Protein AF-A0A6P2AF45-F1 (afdb_monomer_lite)

Structure (mmCIF, N/CA/C/O backbone):
data_AF-A0A6P2AF45-F1
#
_entry.id   AF-A0A6P2AF45-F1
#
loop_
_atom_site.group_PDB
_atom_site.id
_atom_site.type_symbol
_atom_site.label_atom_id
_atom_site.label_alt_id
_atom_site.label_comp_id
_atom_site.label_asym_id
_atom_site.label_entity_id
_atom_site.label_seq_id
_atom_site.pdbx_PDB_ins_code
_atom_site.Cartn_x
_atom_site.Cartn_y
_atom_site.Cartn_z
_atom_site.occupancy
_atom_site.B_iso_or_equiv
_atom_site.auth_seq_id
_atom_site.auth_comp_id
_atom_site.auth_asym_id
_atom_site.auth_atom_id
_atom_site.pdbx_PDB_model_num
ATOM 1 N N . MET A 1 1 ? -72.800 -28.066 47.376 1.00 51.12 1 MET A N 1
ATOM 2 C CA . MET A 1 1 ? -73.164 -27.956 45.945 1.00 51.12 1 MET A CA 1
ATOM 3 C C . MET A 1 1 ? -73.072 -26.496 45.491 1.00 51.12 1 MET A C 1
ATOM 5 O O . MET A 1 1 ? -74.096 -25.875 45.259 1.00 51.12 1 MET A O 1
ATOM 9 N N . ALA A 1 2 ? -71.871 -25.908 45.414 1.00 53.44 2 ALA A N 1
ATOM 10 C CA . ALA A 1 2 ? -71.724 -24.491 45.033 1.00 53.44 2 ALA A CA 1
ATOM 11 C C . ALA A 1 2 ? -70.380 -24.170 44.347 1.00 53.44 2 ALA A C 1
ATOM 13 O O . ALA A 1 2 ? -69.839 -23.087 44.527 1.00 53.44 2 ALA A O 1
ATOM 14 N N . THR A 1 3 ? -69.804 -25.106 43.585 1.00 53.94 3 THR A N 1
ATOM 15 C CA . THR A 1 3 ? -68.452 -24.926 43.008 1.00 53.94 3 THR A CA 1
ATOM 16 C C . THR A 1 3 ? -68.312 -25.289 41.529 1.00 53.94 3 THR A C 1
ATOM 18 O O . THR A 1 3 ? -67.223 -25.158 40.987 1.00 53.94 3 THR A O 1
ATOM 21 N N . VAL A 1 4 ? -69.382 -25.682 40.828 1.00 56.78 4 VAL A N 1
ATOM 22 C CA . VAL A 1 4 ? -69.261 -26.195 39.442 1.00 56.78 4 VAL A CA 1
ATOM 23 C C . VAL A 1 4 ? -69.615 -25.157 38.360 1.00 56.78 4 VAL A C 1
ATOM 25 O O . VAL A 1 4 ? -69.260 -25.333 37.201 1.00 56.78 4 VAL A O 1
ATOM 28 N N . VAL A 1 5 ? -70.233 -24.020 38.702 1.00 56.94 5 VAL A N 1
ATOM 29 C CA . VAL A 1 5 ? -70.785 -23.092 37.685 1.00 56.94 5 VAL A CA 1
ATOM 30 C C . VAL A 1 5 ? -69.766 -22.066 37.147 1.00 56.94 5 VAL A C 1
ATOM 32 O O . VAL A 1 5 ? -69.975 -21.499 36.080 1.00 56.94 5 VAL A O 1
ATOM 35 N N . ASN A 1 6 ? -68.602 -21.883 37.785 1.00 55.78 6 ASN A N 1
ATOM 36 C CA . ASN A 1 6 ? -67.635 -20.845 37.377 1.00 55.78 6 ASN A CA 1
ATOM 37 C C . ASN A 1 6 ? -66.556 -21.303 36.371 1.00 55.78 6 ASN A C 1
ATOM 39 O O . ASN A 1 6 ? -65.736 -20.491 35.954 1.00 55.78 6 ASN A O 1
ATOM 43 N N . SER A 1 7 ? -66.540 -22.575 35.953 1.00 58.50 7 SER A N 1
ATOM 44 C CA . SER A 1 7 ? -65.482 -23.114 35.074 1.00 58.50 7 SER A CA 1
ATOM 45 C C . SER A 1 7 ? -65.688 -22.824 33.581 1.00 58.50 7 SER A C 1
ATOM 47 O O . SER A 1 7 ? -64.739 -22.925 32.805 1.00 58.50 7 SER A O 1
ATOM 49 N N . VAL A 1 8 ? -66.911 -22.502 33.150 1.00 64.81 8 VAL A N 1
ATOM 50 C CA . VAL A 1 8 ? -67.220 -22.333 31.717 1.00 64.81 8 VAL A CA 1
ATOM 51 C C . VAL A 1 8 ? -66.838 -20.931 31.223 1.00 64.81 8 VAL A C 1
ATOM 53 O O . VAL A 1 8 ? -66.390 -20.776 30.090 1.00 64.81 8 VAL A O 1
ATOM 56 N N . GLY A 1 9 ? -66.925 -19.912 32.085 1.00 72.75 9 GLY A N 1
ATOM 57 C CA . GLY A 1 9 ? -66.573 -18.533 31.726 1.00 72.75 9 GLY A CA 1
ATOM 58 C C . GLY A 1 9 ? -65.071 -18.303 31.528 1.00 72.75 9 GLY A C 1
ATOM 59 O O . GLY A 1 9 ? -64.670 -17.539 30.654 1.00 72.75 9 GLY A O 1
ATOM 60 N N . THR A 1 10 ? -64.219 -18.993 32.287 1.00 78.69 10 THR A N 1
ATOM 61 C CA . THR A 1 10 ? -62.756 -18.822 32.236 1.00 78.69 10 THR A CA 1
ATOM 62 C C . THR A 1 10 ? -62.128 -19.381 30.961 1.00 78.69 10 THR A C 1
ATOM 64 O O . THR A 1 10 ? -61.222 -18.760 30.407 1.00 78.69 10 THR A O 1
ATOM 67 N N . MET A 1 11 ? -62.642 -20.498 30.438 1.00 82.44 11 MET A N 1
ATOM 68 C CA . MET A 1 11 ? -62.172 -21.072 29.168 1.00 82.44 11 MET A CA 1
ATOM 69 C C . MET A 1 11 ? -62.421 -20.132 27.979 1.00 82.44 11 MET A C 1
ATOM 71 O O . MET A 1 11 ? -61.552 -19.986 27.119 1.00 82.44 11 MET A O 1
ATOM 75 N N . GLY A 1 12 ? -63.564 -19.436 27.954 1.00 87.81 12 GLY A N 1
ATOM 76 C CA . GLY A 1 12 ? -63.894 -18.487 26.885 1.00 87.81 12 GLY A CA 1
ATOM 77 C C . GLY A 1 12 ? -62.950 -17.280 26.831 1.00 87.81 12 GLY A C 1
ATOM 78 O O . GLY A 1 12 ? -62.541 -16.856 25.749 1.00 87.81 12 GLY A O 1
ATOM 79 N N . VAL A 1 13 ? -62.538 -16.760 27.990 1.00 88.88 13 VAL A N 1
ATOM 80 C CA . VAL A 1 13 ? -61.622 -15.608 28.070 1.00 88.88 13 VAL A CA 1
ATOM 81 C C . VAL A 1 13 ? -60.210 -15.986 27.615 1.00 88.88 13 VAL A C 1
ATOM 83 O O . VAL A 1 13 ? -59.605 -15.249 26.837 1.00 88.88 13 VAL A O 1
ATOM 86 N N . ILE A 1 14 ? -59.704 -17.153 28.030 1.00 89.00 14 ILE A N 1
ATOM 87 C CA . ILE A 1 14 ? -58.373 -17.636 27.623 1.00 89.00 14 ILE A CA 1
ATOM 88 C C . ILE A 1 14 ? -58.328 -17.873 26.111 1.00 89.00 14 ILE A C 1
ATOM 90 O O . ILE A 1 14 ? -57.385 -17.441 25.448 1.00 89.00 14 ILE A O 1
ATOM 94 N N . PHE A 1 15 ? -59.364 -18.507 25.555 1.00 91.06 15 PHE A N 1
ATOM 95 C CA . PHE A 1 15 ? -59.447 -18.767 24.120 1.00 91.06 15 PHE A CA 1
ATOM 96 C C . PHE A 1 15 ? -59.472 -17.467 23.306 1.00 91.06 15 PHE A C 1
ATOM 98 O O . PHE A 1 15 ? -58.718 -17.318 22.346 1.00 91.06 15 PHE A O 1
ATOM 105 N N . THR A 1 16 ? -60.263 -16.484 23.744 1.00 92.25 16 THR A N 1
ATOM 106 C CA . THR A 1 16 ? -60.336 -15.167 23.091 1.00 92.25 16 THR A CA 1
ATOM 107 C C . THR A 1 16 ? -58.983 -14.446 23.128 1.00 92.25 16 THR A C 1
ATOM 109 O O . THR A 1 16 ? -58.551 -13.897 22.114 1.00 92.25 16 THR A O 1
ATOM 112 N N . GLY A 1 17 ? -58.271 -14.494 24.261 1.00 93.12 17 GLY A N 1
ATOM 113 C CA . GLY A 1 17 ? -56.932 -13.909 24.389 1.00 93.12 17 GLY A CA 1
ATOM 114 C C . GLY A 1 17 ? -55.896 -14.560 23.465 1.00 93.12 17 GLY A C 1
ATOM 115 O O . GLY A 1 17 ? -55.126 -13.857 22.812 1.00 93.12 17 GLY A O 1
ATOM 116 N N . LEU A 1 18 ? -55.918 -15.891 23.350 1.00 95.31 18 LEU A N 1
ATOM 117 C CA . LEU A 1 18 ? -55.043 -16.643 22.443 1.00 95.31 18 LEU A CA 1
ATOM 118 C C . LEU A 1 18 ? -55.303 -16.295 20.973 1.00 95.31 18 LEU A C 1
ATOM 120 O O . LEU A 1 18 ? -54.356 -16.070 20.221 1.00 95.31 18 LEU A O 1
ATOM 124 N N . CYS A 1 19 ? -56.571 -16.188 20.568 1.00 95.25 19 CYS A N 1
ATOM 125 C CA . CYS A 1 19 ? -56.927 -15.785 19.209 1.00 95.25 19 CYS A CA 1
ATOM 126 C C . CYS A 1 19 ? -56.420 -14.376 18.876 1.00 95.25 19 CYS A C 1
ATOM 128 O O . CYS A 1 19 ? -55.815 -14.182 17.822 1.00 95.25 19 CYS A O 1
ATOM 130 N N . LEU A 1 20 ? -56.610 -13.404 19.774 1.00 95.00 20 LEU A N 1
ATOM 131 C CA . LEU A 1 20 ? -56.127 -12.035 19.563 1.00 95.00 20 LEU A CA 1
ATOM 132 C C . LEU A 1 20 ? -54.598 -11.971 19.483 1.00 95.00 20 LEU A C 1
ATOM 134 O O . LEU A 1 20 ? -54.062 -11.271 18.624 1.00 95.00 20 LEU A O 1
ATOM 138 N N . PHE A 1 21 ? -53.897 -12.741 20.319 1.00 94.44 21 PHE A N 1
ATOM 139 C CA . PHE A 1 21 ? -52.440 -12.827 20.272 1.00 94.44 21 PHE A CA 1
ATOM 140 C C . PHE A 1 21 ? -51.942 -13.395 18.937 1.00 94.44 21 PHE A C 1
ATOM 142 O O . PHE A 1 21 ? -51.052 -12.814 18.322 1.00 94.44 21 PHE A O 1
ATOM 149 N N . ILE A 1 22 ? -52.540 -14.488 18.451 1.00 95.38 22 ILE A N 1
ATOM 150 C CA . ILE A 1 22 ? -52.154 -15.107 17.174 1.00 95.38 22 ILE A CA 1
ATOM 151 C C . ILE A 1 22 ? -52.407 -14.150 16.005 1.00 95.38 22 ILE A C 1
ATOM 153 O O . ILE A 1 22 ? -51.563 -14.051 15.115 1.00 95.38 22 ILE A O 1
ATOM 157 N N . ILE A 1 23 ? -53.528 -13.422 16.007 1.00 95.19 23 ILE A N 1
ATOM 158 C CA . ILE A 1 23 ? -53.839 -12.431 14.966 1.00 95.19 23 ILE A CA 1
ATOM 159 C C . ILE A 1 23 ? -52.807 -11.302 14.983 1.00 95.19 23 ILE A C 1
ATOM 161 O O . ILE A 1 23 ? -52.249 -10.969 13.938 1.00 95.19 23 ILE A O 1
ATOM 165 N N . PHE A 1 24 ? -52.508 -10.747 16.160 1.00 95.38 24 PHE A N 1
ATOM 166 C CA . PHE A 1 24 ? -51.525 -9.674 16.294 1.00 95.38 24 PHE A CA 1
ATOM 167 C C . PHE A 1 24 ? -50.120 -10.127 15.878 1.00 95.38 24 PHE A C 1
ATOM 169 O O . PHE A 1 24 ? -49.439 -9.424 15.129 1.00 95.38 24 PHE A O 1
ATOM 176 N N . PHE A 1 25 ? -49.703 -11.321 16.308 1.00 93.88 25 PHE A N 1
ATOM 177 C CA . PHE A 1 25 ? -48.411 -11.906 15.952 1.00 93.88 25 PHE A CA 1
ATOM 178 C C . PHE A 1 25 ? -48.314 -12.197 14.449 1.00 93.88 25 PHE A C 1
ATOM 180 O O . PHE A 1 25 ? -47.324 -11.865 13.808 1.00 93.88 25 PHE A O 1
ATOM 187 N N . SER A 1 26 ? -49.375 -12.739 13.848 1.00 91.69 26 SER A N 1
ATOM 188 C CA . SER A 1 26 ? -49.418 -12.999 12.404 1.00 91.69 26 SER A CA 1
ATOM 189 C C . SER A 1 26 ? -49.377 -11.703 11.598 1.00 91.69 26 SER A C 1
ATOM 191 O O . SER A 1 26 ? -48.670 -11.638 10.597 1.00 91.69 26 SER A O 1
ATOM 193 N N . PHE A 1 27 ? -50.081 -10.657 12.043 1.00 93.75 27 PHE A N 1
ATOM 194 C CA . PHE A 1 27 ? -50.055 -9.347 11.395 1.00 93.75 27 PHE A CA 1
ATOM 195 C C . PHE A 1 27 ? -48.676 -8.693 11.488 1.00 93.75 27 PHE A C 1
ATOM 197 O O . PHE A 1 27 ? -48.184 -8.177 10.491 1.00 93.75 27 PHE A O 1
ATOM 204 N N . THR A 1 28 ? -48.020 -8.757 12.648 1.00 86.94 28 THR A N 1
ATOM 205 C CA . THR A 1 28 ? -46.653 -8.237 12.801 1.00 86.94 28 THR A CA 1
ATOM 206 C C . THR A 1 28 ? -45.659 -9.026 11.953 1.00 86.94 28 THR A C 1
ATOM 208 O O . THR A 1 28 ? -44.906 -8.418 11.197 1.00 86.94 28 THR A O 1
ATOM 211 N N . CYS A 1 29 ? -45.694 -10.362 11.978 1.00 87.19 29 CYS A N 1
ATOM 212 C CA . CYS A 1 29 ? -44.862 -11.185 11.098 1.00 87.19 29 CYS A CA 1
ATOM 213 C C . CYS A 1 29 ? -45.111 -10.887 9.612 1.00 87.19 29 CYS A C 1
ATOM 215 O O . CYS A 1 29 ? -44.152 -10.765 8.855 1.00 87.19 29 CYS A O 1
ATOM 217 N N . TRP A 1 30 ? -46.371 -10.734 9.194 1.00 91.19 30 TRP A N 1
ATOM 218 C CA . TRP A 1 30 ? -46.725 -10.378 7.819 1.00 91.19 30 TRP A CA 1
ATOM 219 C C . TRP A 1 30 ? -46.243 -8.976 7.442 1.00 91.19 30 TRP A C 1
ATOM 221 O O . TRP A 1 30 ? -45.663 -8.810 6.375 1.00 91.19 30 TRP A O 1
ATOM 231 N N . PHE A 1 31 ? -46.411 -7.989 8.323 1.00 88.50 31 PHE A N 1
ATOM 232 C CA . PHE A 1 31 ? -45.938 -6.622 8.116 1.00 88.50 31 PHE A CA 1
ATOM 233 C C . PHE A 1 31 ? -44.417 -6.586 7.920 1.00 88.50 31 PHE A C 1
ATOM 235 O O . PHE A 1 31 ? -43.933 -6.026 6.940 1.00 88.50 31 PHE A O 1
ATOM 242 N N . PHE A 1 32 ? -43.656 -7.271 8.778 1.00 78.31 32 PHE A N 1
ATOM 243 C CA . PHE A 1 32 ? -42.201 -7.359 8.630 1.00 78.31 32 PHE A CA 1
ATOM 244 C C . PHE A 1 32 ? -41.765 -8.203 7.426 1.00 78.31 32 PHE A C 1
ATOM 246 O O . PHE A 1 32 ? -40.745 -7.897 6.813 1.00 78.31 32 PHE A O 1
ATOM 253 N N . TYR A 1 33 ? -42.532 -9.226 7.043 1.00 77.00 33 TYR A N 1
ATOM 254 C CA . TYR A 1 33 ? -42.268 -9.994 5.825 1.00 77.00 33 TYR A CA 1
ATOM 255 C C . TYR A 1 33 ? -42.566 -9.186 4.554 1.00 77.00 33 TYR A C 1
ATOM 257 O O . TYR A 1 33 ? -41.845 -9.313 3.571 1.00 77.00 33 TYR A O 1
ATOM 265 N N . GLY A 1 34 ? -43.598 -8.338 4.570 1.00 72.88 34 GLY A N 1
ATOM 266 C CA . GLY A 1 34 ? -43.958 -7.441 3.470 1.00 72.88 34 GLY A CA 1
ATOM 267 C C . GLY A 1 34 ? -42.977 -6.283 3.282 1.00 72.88 34 GLY A C 1
ATOM 268 O O . GLY A 1 34 ? -42.853 -5.767 2.178 1.00 72.88 34 GLY A O 1
ATOM 269 N N . LEU A 1 35 ? -42.214 -5.931 4.321 1.00 72.12 35 LEU A N 1
ATOM 270 C CA . LEU A 1 35 ? -41.106 -4.973 4.245 1.00 72.12 35 LEU A CA 1
ATOM 271 C C . LEU A 1 35 ? -39.843 -5.542 3.575 1.00 72.12 35 LEU A C 1
ATOM 273 O O . LEU A 1 35 ? -38.786 -4.912 3.630 1.00 72.12 35 LEU A O 1
ATOM 277 N N . LYS A 1 36 ? -39.919 -6.715 2.929 1.00 62.06 36 LYS A N 1
ATOM 278 C CA . LYS A 1 36 ? -38.846 -7.206 2.059 1.00 62.06 36 LYS A CA 1
ATOM 279 C C . LYS A 1 36 ? -38.672 -6.218 0.905 1.00 62.06 36 LYS A C 1
ATOM 281 O O . LYS A 1 36 ? -39.409 -6.241 -0.073 1.00 62.06 36 LYS A O 1
ATOM 286 N N . VAL A 1 37 ? -37.697 -5.332 1.052 1.00 58.38 37 VAL A N 1
ATOM 287 C CA . VAL A 1 37 ? -37.262 -4.423 -0.003 1.00 58.38 37 VAL A CA 1
ATOM 288 C C . VAL A 1 37 ? -36.735 -5.288 -1.150 1.00 58.38 37 VAL A C 1
ATOM 290 O O . VAL A 1 37 ? -35.749 -6.007 -0.989 1.00 58.38 37 VAL A O 1
ATOM 293 N N . GLU A 1 38 ? -37.428 -5.280 -2.288 1.00 56.16 38 GLU A N 1
ATOM 294 C CA . GLU A 1 38 ? -36.909 -5.867 -3.521 1.00 56.16 38 GLU A CA 1
ATOM 295 C C . GLU A 1 38 ? -35.766 -4.984 -4.017 1.00 56.16 38 GLU A C 1
ATOM 297 O O . GLU A 1 38 ? -35.966 -3.846 -4.442 1.00 56.16 38 GLU A O 1
ATOM 302 N N . TYR A 1 39 ? -34.544 -5.501 -3.924 1.00 54.16 39 TYR A N 1
ATOM 303 C CA . TYR A 1 39 ? -33.382 -4.828 -4.481 1.00 54.16 39 TYR A CA 1
ATOM 304 C C . TYR A 1 39 ? -33.292 -5.135 -5.980 1.00 54.16 39 TYR A C 1
ATOM 306 O O . TYR A 1 39 ? -33.444 -6.296 -6.376 1.00 54.16 39 TYR A O 1
ATOM 314 N N . PRO A 1 40 ? -33.043 -4.126 -6.829 1.00 58.78 40 PRO A N 1
ATOM 315 C CA . PRO A 1 40 ? -32.879 -4.346 -8.255 1.00 58.78 40 PRO A CA 1
ATOM 316 C C . PRO A 1 40 ? -31.666 -5.259 -8.515 1.00 58.78 40 PRO A C 1
ATOM 318 O O . PRO A 1 40 ? -30.625 -5.093 -7.878 1.00 58.78 40 PRO A O 1
ATOM 321 N N . PRO A 1 41 ? -31.755 -6.195 -9.475 1.00 63.19 41 PRO A N 1
ATOM 322 C CA . PRO A 1 41 ? -30.792 -7.288 -9.642 1.00 63.19 41 PRO A CA 1
ATOM 323 C C . PRO A 1 41 ? -29.384 -6.890 -10.131 1.00 63.19 41 PRO A C 1
ATOM 325 O O . PRO A 1 41 ? -28.590 -7.779 -10.403 1.00 63.19 41 PRO A O 1
ATOM 328 N N . ASN A 1 42 ? -29.046 -5.597 -10.226 1.00 51.41 42 ASN A N 1
ATOM 329 C CA . ASN A 1 42 ? -27.793 -5.113 -10.829 1.00 51.41 42 ASN A CA 1
ATOM 330 C C . ASN A 1 42 ? -27.020 -4.063 -9.995 1.00 51.41 42 ASN A C 1
ATOM 332 O O . ASN A 1 42 ? -26.207 -3.332 -10.558 1.00 51.41 42 ASN A O 1
ATOM 336 N N . SER A 1 43 ? -27.236 -3.934 -8.677 1.00 48.03 43 SER A N 1
ATOM 337 C CA . SER A 1 43 ? -26.389 -3.041 -7.859 1.00 48.03 43 SER A CA 1
ATOM 338 C C . SER A 1 43 ? -25.180 -3.789 -7.287 1.00 48.03 43 SER A C 1
ATOM 340 O O . SER A 1 43 ? -25.214 -4.293 -6.165 1.00 48.03 43 SER A O 1
ATOM 342 N N . ASP A 1 44 ? -24.104 -3.852 -8.064 1.00 55.72 44 ASP A N 1
ATOM 343 C CA . ASP A 1 44 ? -22.890 -4.613 -7.745 1.00 55.72 44 ASP A CA 1
ATOM 344 C C . ASP A 1 44 ? -21.875 -3.842 -6.871 1.00 55.72 44 ASP A C 1
ATOM 346 O O . ASP A 1 44 ? -20.667 -4.035 -6.968 1.00 55.72 44 ASP A O 1
ATOM 350 N N . TYR A 1 45 ? -22.341 -2.953 -5.984 1.00 48.97 45 TYR A N 1
ATOM 351 C CA . TYR A 1 45 ? -21.449 -2.193 -5.101 1.00 48.97 45 TYR A CA 1
ATOM 352 C C . TYR A 1 45 ? -21.906 -2.228 -3.633 1.00 48.97 45 TYR A C 1
ATOM 354 O O . TYR A 1 45 ? -22.739 -1.448 -3.182 1.00 48.97 45 TYR A O 1
ATOM 362 N N . LEU A 1 46 ? -21.304 -3.157 -2.883 1.00 47.72 46 LEU A N 1
ATOM 363 C CA . LEU A 1 46 ? -20.480 -2.830 -1.708 1.00 47.72 46 LEU A CA 1
ATOM 364 C C . LEU A 1 46 ? -21.094 -2.018 -0.547 1.00 47.72 46 LEU A C 1
ATOM 366 O O . LEU A 1 46 ? -20.383 -1.284 0.128 1.00 47.72 46 LEU A O 1
ATOM 370 N N . LEU A 1 47 ? -22.367 -2.222 -0.207 1.00 50.12 47 LEU A N 1
ATOM 371 C CA . LEU A 1 47 ? -22.891 -1.861 1.120 1.00 50.12 47 LEU A CA 1
ATOM 372 C C . LEU A 1 47 ? -23.626 -3.045 1.744 1.00 50.12 47 LEU A C 1
ATOM 374 O O . LEU A 1 47 ? -24.850 -3.115 1.796 1.00 50.12 47 LEU A O 1
ATOM 378 N N . LYS A 1 48 ? -22.843 -3.992 2.263 1.00 42.47 48 LYS A N 1
ATOM 379 C CA . LYS A 1 48 ? -23.336 -5.072 3.126 1.00 42.47 48 LYS A CA 1
ATOM 380 C C . LYS A 1 48 ? -23.301 -4.645 4.599 1.00 42.47 48 LYS A C 1
ATOM 382 O O . LYS A 1 48 ? -22.847 -5.389 5.458 1.00 42.47 48 LYS A O 1
ATOM 387 N N . GLY A 1 49 ? -23.786 -3.437 4.882 1.00 46.56 49 GLY A N 1
ATOM 388 C CA . GLY A 1 49 ? -24.205 -3.029 6.217 1.00 46.56 49 GLY A CA 1
ATOM 389 C C . GLY A 1 49 ? -25.687 -3.351 6.353 1.00 46.56 49 GLY A C 1
ATOM 390 O O . GLY A 1 49 ? -26.529 -2.608 5.859 1.00 46.56 49 GLY A O 1
ATOM 391 N N . GLN A 1 50 ? -26.016 -4.493 6.958 1.00 46.00 50 GLN A N 1
ATOM 392 C CA . GLN A 1 50 ? -27.395 -4.845 7.292 1.00 46.00 50 GLN A CA 1
ATOM 393 C C . GLN A 1 50 ? -27.912 -3.901 8.385 1.00 46.00 50 GLN A C 1
ATOM 395 O O . GLN A 1 50 ? -27.900 -4.234 9.568 1.00 46.00 50 GLN A O 1
ATOM 400 N N . PHE A 1 51 ? -28.386 -2.720 7.999 1.00 46.47 51 PHE A N 1
ATOM 401 C CA . PHE A 1 51 ? -29.239 -1.931 8.874 1.00 46.47 51 PHE A CA 1
ATOM 402 C C . PHE A 1 51 ? -30.571 -2.668 9.001 1.00 46.47 51 PHE A C 1
ATOM 404 O O . PHE A 1 51 ? -31.321 -2.824 8.037 1.00 46.47 51 PHE A O 1
ATOM 411 N N . SER A 1 52 ? -30.844 -3.184 10.197 1.00 46.91 52 SER A N 1
ATOM 412 C CA . SER A 1 52 ? -32.166 -3.710 10.519 1.00 46.91 52 SER A CA 1
ATOM 413 C C . SER A 1 52 ? -33.166 -2.545 10.487 1.00 46.91 52 SER A C 1
ATOM 415 O O . SER A 1 52 ? -32.915 -1.543 11.157 1.00 46.91 52 SER A O 1
ATOM 417 N N . PRO A 1 53 ? -34.315 -2.660 9.795 1.00 48.22 53 PRO A N 1
ATOM 418 C CA . PRO A 1 53 ? -35.298 -1.575 9.659 1.00 48.22 53 PRO A CA 1
ATOM 419 C C . PRO A 1 53 ? -35.914 -1.094 10.987 1.00 48.22 53 PRO A C 1
ATOM 421 O O . PRO A 1 53 ? -36.646 -0.112 11.013 1.00 48.22 53 PRO A O 1
ATOM 424 N N . LEU A 1 54 ? -35.605 -1.756 12.106 1.00 43.31 54 LEU A N 1
ATOM 425 C CA . LEU A 1 54 ? -36.002 -1.334 13.449 1.00 43.31 54 LEU A CA 1
ATOM 426 C C . LEU A 1 54 ? -35.124 -0.211 14.028 1.00 43.31 54 LEU A C 1
ATOM 428 O O . LEU A 1 54 ? -35.591 0.490 14.922 1.00 43.31 54 LEU A O 1
ATOM 432 N N . ALA A 1 55 ? -33.896 -0.012 13.533 1.00 49.56 55 ALA A N 1
ATOM 433 C CA . ALA A 1 55 ? -33.018 1.065 14.007 1.00 49.56 55 ALA A CA 1
ATOM 434 C C . ALA A 1 55 ? -33.548 2.453 13.594 1.00 49.56 55 ALA A C 1
ATOM 436 O O . ALA A 1 55 ? -33.601 3.365 14.415 1.00 49.56 55 ALA A O 1
ATOM 437 N N . CYS A 1 56 ? -34.077 2.576 12.373 1.00 47.25 56 CYS A N 1
ATOM 438 C CA . CYS A 1 56 ? -34.615 3.839 11.863 1.00 47.25 56 CYS A CA 1
ATOM 439 C C . CYS A 1 56 ? -35.921 4.280 12.548 1.00 47.25 56 CYS A C 1
ATOM 441 O O . CYS A 1 56 ? -36.273 5.450 12.488 1.00 47.25 56 CYS A O 1
ATOM 443 N N . PHE A 1 57 ? -36.639 3.386 13.243 1.00 46.69 57 PHE A N 1
ATOM 444 C CA . PHE A 1 57 ? -37.893 3.755 13.918 1.00 46.69 57 PHE A CA 1
ATOM 445 C C . PHE A 1 57 ? -37.672 4.622 15.174 1.00 46.69 57 PHE A C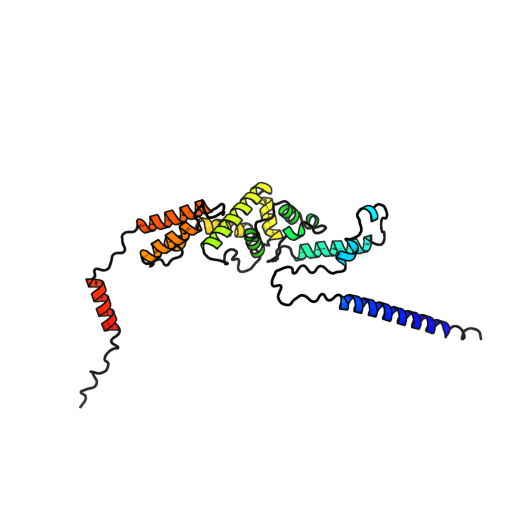 1
ATOM 447 O O . PHE A 1 57 ? -38.614 5.238 15.667 1.00 46.69 57 PHE A O 1
ATOM 454 N N . TRP A 1 58 ? -36.443 4.673 15.702 1.00 49.81 58 TRP A N 1
ATOM 455 C CA . TRP A 1 58 ? -36.095 5.457 16.896 1.00 49.81 58 TRP A CA 1
ATOM 456 C C . TRP A 1 58 ? -35.212 6.680 16.605 1.00 49.81 58 TRP A C 1
ATOM 458 O O . TRP A 1 58 ? -35.127 7.566 17.453 1.00 49.81 58 TRP A O 1
ATOM 468 N N . GLU A 1 59 ? -34.589 6.763 15.426 1.00 48.47 59 GLU A N 1
ATOM 469 C CA . GLU A 1 59 ? -33.691 7.870 15.052 1.00 48.47 59 GLU A CA 1
ATOM 470 C C . GLU A 1 59 ? -34.415 9.118 14.511 1.00 48.47 59 GLU A C 1
ATOM 472 O O . GLU A 1 59 ? -33.848 10.206 14.559 1.00 48.47 59 GLU A O 1
ATOM 477 N N . ASP A 1 60 ? -35.685 9.013 14.101 1.00 48.19 60 ASP A N 1
ATOM 478 C CA . ASP A 1 60 ? -36.474 10.144 13.571 1.00 48.19 60 ASP A CA 1
ATOM 479 C C . ASP A 1 60 ? -37.215 10.972 14.646 1.00 48.19 60 ASP A C 1
ATOM 481 O O . ASP A 1 60 ? -38.033 11.842 14.331 1.00 48.19 60 ASP A O 1
ATOM 485 N N . ALA A 1 61 ? -36.951 10.748 15.938 1.00 50.69 61 ALA A N 1
ATOM 486 C CA . ALA A 1 61 ? -37.520 11.590 16.988 1.00 50.69 61 ALA A CA 1
ATOM 487 C C . ALA A 1 61 ? -36.810 12.964 17.006 1.00 50.69 61 ALA A C 1
ATOM 489 O O . ALA A 1 61 ? -35.606 13.028 17.262 1.00 50.69 61 ALA A O 1
ATOM 490 N N . PRO A 1 62 ? -37.516 14.089 16.771 1.00 50.50 62 PRO A N 1
ATOM 491 C CA . PRO A 1 62 ? -36.883 15.402 16.713 1.00 50.50 62 PRO A CA 1
ATOM 492 C C . PRO A 1 62 ? -36.213 15.737 18.054 1.00 50.50 62 PRO A C 1
ATOM 494 O O . PRO A 1 62 ? -36.786 15.509 19.117 1.00 50.50 62 PRO A O 1
ATOM 497 N N . SER A 1 63 ? -35.019 16.341 18.004 1.00 45.78 63 SER A N 1
ATOM 498 C CA . SER A 1 63 ? -34.172 16.657 19.170 1.00 45.78 63 SER A CA 1
ATOM 499 C C . SER A 1 63 ? -34.873 17.296 20.395 1.00 45.78 63 SER A C 1
ATOM 501 O O . SER A 1 63 ? -34.418 17.023 21.508 1.00 45.78 63 SER A O 1
ATOM 503 N N . PRO A 1 64 ? -35.954 18.107 20.281 1.00 50.62 64 PRO A N 1
ATOM 504 C CA . PRO A 1 64 ? -36.684 18.599 21.457 1.00 50.62 64 PRO A CA 1
ATOM 505 C C . PRO A 1 64 ? -37.630 17.579 22.122 1.00 50.62 64 PRO A C 1
ATOM 507 O O . PRO A 1 64 ? -38.028 17.797 23.262 1.00 50.62 64 PRO A O 1
ATOM 510 N N . ALA A 1 65 ? -37.989 16.466 21.473 1.00 53.09 65 ALA A N 1
ATOM 511 C CA . ALA A 1 65 ? -38.929 15.476 22.018 1.00 53.09 65 ALA A CA 1
ATOM 512 C C . ALA A 1 65 ? -38.328 14.586 23.128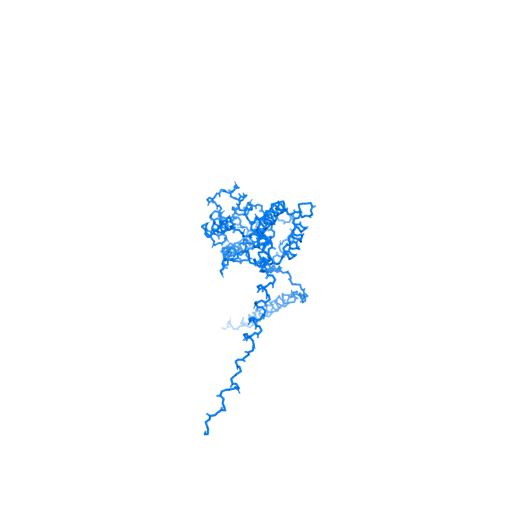 1.00 53.09 65 ALA A C 1
ATOM 514 O O . ALA A 1 65 ? -39.061 13.872 23.809 1.00 53.09 65 ALA A O 1
ATOM 515 N N . LEU A 1 66 ? -37.004 14.629 23.321 1.00 49.47 66 LEU A N 1
ATOM 516 C CA . LEU A 1 66 ? -36.264 13.733 24.219 1.00 49.47 66 LEU A CA 1
ATOM 517 C C . LEU A 1 66 ? -35.673 14.425 25.463 1.00 49.47 66 LEU A C 1
ATOM 519 O O . LEU A 1 66 ? -35.022 13.771 26.278 1.00 49.47 66 LEU A O 1
ATOM 523 N N . GLN A 1 67 ? -35.909 15.725 25.670 1.00 39.22 67 GLN A N 1
ATOM 524 C CA . GLN A 1 67 ? -35.477 16.408 26.894 1.00 39.22 67 GLN A CA 1
ATOM 525 C C . GLN A 1 67 ? -36.522 16.253 28.011 1.00 39.22 67 GLN A C 1
ATOM 527 O O . GLN A 1 67 ? -37.520 16.965 28.045 1.00 39.22 67 GLN A O 1
ATOM 532 N N . GLY A 1 68 ? -36.270 15.342 28.959 1.00 45.53 68 GLY A N 1
ATOM 533 C CA . GLY A 1 68 ? -36.914 15.377 30.282 1.00 45.53 68 GLY A CA 1
ATOM 534 C C . GLY A 1 68 ? -37.633 14.113 30.753 1.00 45.53 68 GLY A C 1
ATOM 535 O O . GLY A 1 68 ? -38.117 14.099 31.882 1.00 45.53 68 GLY A O 1
ATOM 536 N N . GLN A 1 69 ? -37.682 13.038 29.961 1.00 42.34 69 GLN A N 1
ATOM 537 C CA . GLN A 1 69 ? -38.234 11.757 30.416 1.00 42.34 69 GLN A CA 1
ATOM 538 C C . GLN A 1 69 ? -37.167 10.663 30.373 1.00 42.34 69 GLN A C 1
ATOM 540 O O . GLN A 1 69 ? -36.837 10.113 29.326 1.00 42.34 69 GLN A O 1
ATOM 545 N N . ALA A 1 70 ? -36.617 10.349 31.546 1.00 40.94 70 ALA A N 1
ATOM 546 C CA . ALA A 1 70 ? -35.805 9.161 31.753 1.00 40.94 70 ALA A CA 1
ATOM 547 C C . ALA A 1 70 ? -36.710 7.924 31.624 1.00 40.94 70 ALA A C 1
ATOM 549 O O . ALA A 1 70 ? -37.418 7.547 32.559 1.00 40.94 70 ALA A O 1
ATOM 550 N N . TYR A 1 71 ? -36.724 7.301 30.447 1.00 43.28 71 TYR A N 1
ATOM 551 C CA . TYR A 1 71 ? -37.440 6.049 30.229 1.00 43.28 71 TYR A CA 1
ATOM 552 C C . TYR A 1 71 ? -36.753 4.916 31.006 1.00 43.28 71 TYR A C 1
ATOM 554 O O . TYR A 1 71 ? -35.858 4.255 30.488 1.00 43.28 71 TYR A O 1
ATOM 562 N N . HIS A 1 72 ? -37.212 4.636 32.230 1.00 46.00 72 HIS A N 1
ATOM 563 C CA . HIS A 1 72 ? -36.770 3.486 33.040 1.00 46.00 72 HIS A CA 1
ATOM 564 C C . HIS A 1 72 ? -36.960 2.120 32.343 1.00 46.00 72 HIS A C 1
ATOM 566 O O . HIS A 1 72 ? -36.351 1.133 32.749 1.00 46.00 72 HIS A O 1
ATOM 572 N N . LEU A 1 73 ? -37.789 2.055 31.292 1.00 44.28 73 LEU A N 1
ATOM 573 C CA . LEU A 1 73 ? -38.016 0.865 30.460 1.00 44.28 73 LEU A CA 1
ATOM 574 C C . LEU A 1 73 ? -37.158 0.815 29.184 1.00 44.28 73 LEU A C 1
ATOM 576 O O . LEU A 1 73 ? -37.037 -0.256 28.596 1.00 44.28 73 LEU A O 1
ATOM 580 N N . ALA A 1 74 ? -36.542 1.925 28.762 1.00 45.25 74 ALA A N 1
ATOM 581 C CA . ALA A 1 74 ? -35.593 1.921 27.644 1.00 45.25 74 ALA A CA 1
ATOM 582 C C . ALA A 1 74 ? -34.186 1.510 28.105 1.00 45.25 74 ALA A C 1
ATOM 584 O O . ALA A 1 74 ? -33.433 0.918 27.336 1.00 45.25 74 ALA A O 1
ATOM 585 N N . THR A 1 75 ? -33.849 1.747 29.377 1.00 51.12 75 THR A N 1
ATOM 586 C CA . THR A 1 75 ? -32.553 1.393 29.974 1.00 51.12 75 THR A CA 1
ATOM 587 C C . THR A 1 75 ? -32.195 -0.096 29.849 1.00 51.12 75 THR A C 1
ATOM 589 O O . THR A 1 75 ? -31.073 -0.385 29.441 1.00 51.12 75 THR A O 1
ATOM 592 N N . PRO A 1 76 ? -33.100 -1.063 30.118 1.00 52.53 76 PRO A N 1
ATOM 593 C CA . PRO A 1 76 ? -32.779 -2.483 29.980 1.00 52.53 76 PRO A CA 1
ATOM 594 C C . PRO A 1 76 ? -32.464 -2.878 28.533 1.00 52.53 76 PRO A C 1
ATOM 596 O O . PRO A 1 76 ? -31.538 -3.650 28.298 1.00 52.53 76 PRO A O 1
ATOM 599 N N . ILE A 1 77 ? -33.207 -2.335 27.562 1.00 53.44 77 ILE A N 1
ATOM 600 C CA . ILE A 1 77 ? -33.024 -2.651 26.138 1.00 53.44 77 ILE A CA 1
ATOM 601 C C . ILE A 1 77 ? -31.760 -1.971 25.608 1.00 53.44 77 ILE A C 1
ATOM 603 O O . ILE A 1 77 ? -30.967 -2.619 24.930 1.00 53.44 77 ILE A O 1
ATOM 607 N N . ALA A 1 78 ? -31.508 -0.717 25.992 1.00 54.94 78 ALA A N 1
ATOM 608 C CA . ALA A 1 78 ? -30.267 -0.021 25.671 1.00 54.94 78 ALA A CA 1
ATOM 609 C C . ALA A 1 78 ? -29.042 -0.797 26.183 1.00 54.94 78 ALA A C 1
ATOM 611 O O . ALA A 1 78 ? -28.107 -1.006 25.421 1.00 54.94 78 ALA A O 1
ATOM 612 N N . CYS A 1 79 ? -29.074 -1.332 27.412 1.00 58.91 79 CYS A N 1
ATOM 613 C CA . CYS A 1 79 ? -27.987 -2.162 27.948 1.00 58.91 79 CYS A CA 1
ATOM 614 C C . CYS A 1 79 ? -27.768 -3.484 27.186 1.00 58.91 79 CYS A C 1
ATOM 616 O O . CYS A 1 79 ? -26.651 -4.005 27.162 1.00 58.91 79 CYS A O 1
ATOM 618 N N . ILE A 1 80 ? -28.814 -4.058 26.582 1.00 64.69 80 ILE A N 1
ATOM 619 C CA . ILE A 1 80 ? -28.673 -5.236 25.713 1.00 64.69 80 ILE A CA 1
ATOM 620 C C . ILE A 1 80 ? -28.008 -4.822 24.393 1.00 64.69 80 ILE A C 1
ATOM 622 O O . ILE A 1 80 ? -27.084 -5.498 23.943 1.00 64.69 80 ILE A O 1
ATOM 626 N N . VAL A 1 81 ? -28.421 -3.687 23.819 1.00 69.50 81 VAL A N 1
ATOM 627 C CA . VAL A 1 81 ? -27.897 -3.162 22.548 1.00 69.50 81 VAL A CA 1
ATOM 628 C C . VAL A 1 81 ? -26.420 -2.749 22.655 1.00 69.50 81 VAL A C 1
ATOM 630 O O . VAL A 1 81 ? -25.623 -3.073 21.774 1.00 69.50 81 VAL A O 1
ATOM 633 N N . THR A 1 82 ? -26.004 -2.112 23.749 1.00 68.50 82 THR A N 1
ATOM 634 C CA . THR A 1 82 ? -24.593 -1.735 23.972 1.00 68.50 82 THR A CA 1
ATOM 635 C C . THR A 1 82 ? -23.694 -2.963 24.077 1.00 68.50 82 THR A C 1
ATOM 637 O O . THR A 1 82 ? -22.674 -3.080 23.395 1.00 68.50 82 THR A O 1
ATOM 640 N N . LYS A 1 83 ? -24.137 -3.976 24.833 1.00 76.06 83 LYS A N 1
ATOM 641 C CA . LYS A 1 83 ? -23.433 -5.259 24.920 1.00 76.06 83 LYS A CA 1
ATOM 642 C C . LYS A 1 83 ? -23.313 -5.943 23.554 1.00 76.06 83 LYS A C 1
ATOM 644 O O . LYS A 1 83 ? -22.286 -6.566 23.290 1.00 76.06 83 LYS A O 1
ATOM 649 N N . THR A 1 84 ? -24.313 -5.810 22.677 1.00 83.75 84 THR A N 1
ATOM 650 C CA . THR A 1 84 ? -24.223 -6.349 21.311 1.00 83.75 84 THR A CA 1
ATOM 651 C C . THR A 1 84 ? -23.228 -5.594 20.432 1.00 83.75 84 THR A C 1
ATOM 653 O O . THR A 1 84 ? -22.462 -6.251 19.732 1.00 83.75 84 THR A O 1
ATOM 656 N N . TRP A 1 85 ? -23.153 -4.260 20.513 1.00 86.12 85 TRP A N 1
ATOM 657 C CA . TRP A 1 85 ? -22.173 -3.475 19.749 1.00 86.12 85 TRP A CA 1
ATOM 658 C C . TRP A 1 85 ? -20.737 -3.753 20.190 1.00 86.12 85 TRP A C 1
ATOM 660 O O . TRP A 1 85 ? -19.889 -4.063 19.357 1.00 86.12 85 TRP A O 1
ATOM 670 N N . LEU A 1 86 ? -20.464 -3.740 21.498 1.00 91.31 86 LEU A N 1
ATOM 671 C CA . LEU A 1 86 ? -19.131 -4.055 22.023 1.00 91.31 86 LEU A CA 1
ATOM 672 C C . LEU A 1 86 ? -18.667 -5.462 21.629 1.00 91.31 86 LEU A C 1
ATOM 674 O O . LEU A 1 86 ? -17.496 -5.650 21.295 1.00 91.31 86 LEU A O 1
ATOM 678 N N . ASN A 1 87 ? -19.571 -6.446 21.646 1.00 91.94 87 ASN A N 1
ATOM 679 C CA . ASN A 1 87 ? -19.264 -7.792 21.168 1.00 91.94 87 ASN A CA 1
ATOM 680 C C . ASN A 1 87 ? -18.996 -7.798 19.660 1.00 91.94 87 ASN A C 1
ATOM 682 O O . ASN A 1 87 ? -17.981 -8.347 19.245 1.00 91.94 87 ASN A O 1
ATOM 686 N N . PHE A 1 88 ? -19.835 -7.130 18.861 1.00 92.75 88 PHE A N 1
ATOM 687 C CA . PHE A 1 88 ? -19.637 -6.999 17.419 1.00 92.75 88 PHE A CA 1
ATOM 688 C C . PHE A 1 88 ? -18.263 -6.408 17.084 1.00 92.75 88 PHE A C 1
ATOM 690 O O . PHE A 1 88 ? -17.537 -6.982 16.274 1.00 92.75 88 PHE A O 1
ATOM 697 N N . TYR A 1 89 ? -17.860 -5.307 17.724 1.00 95.00 89 TYR A N 1
ATOM 698 C CA . TYR A 1 89 ? -16.551 -4.709 17.465 1.00 95.00 89 TYR A CA 1
ATOM 699 C C . TYR A 1 89 ? -15.422 -5.672 17.820 1.00 95.00 89 TYR A C 1
ATOM 701 O O . TYR A 1 89 ? -14.553 -5.924 16.990 1.00 95.00 89 TYR A O 1
ATOM 709 N N . ARG A 1 90 ? -15.458 -6.266 19.022 1.00 95.69 90 ARG A N 1
ATOM 710 C CA . ARG A 1 90 ? -14.428 -7.214 19.478 1.00 95.69 90 ARG A CA 1
ATOM 711 C C . ARG A 1 90 ? -14.314 -8.431 18.572 1.00 95.69 90 ARG A C 1
ATOM 713 O O . ARG A 1 90 ? -13.205 -8.874 18.301 1.00 95.69 90 ARG A O 1
ATOM 720 N N . GLU A 1 91 ? -15.438 -8.955 18.097 1.00 95.75 91 GLU A N 1
ATOM 721 C CA . GLU A 1 91 ? -15.465 -10.085 17.173 1.00 95.75 91 GLU A CA 1
ATOM 722 C C . GLU A 1 91 ? -14.922 -9.729 15.789 1.00 95.75 91 GLU A C 1
ATOM 724 O O . GLU A 1 91 ? -14.536 -10.639 15.059 1.00 95.75 91 GLU A O 1
ATOM 729 N N . ASN A 1 92 ? -14.901 -8.452 15.398 1.00 96.19 92 ASN A N 1
ATOM 730 C CA . ASN A 1 92 ? -14.419 -8.009 14.088 1.00 96.19 92 ASN A CA 1
ATOM 731 C C . ASN A 1 92 ? -13.014 -7.393 14.107 1.00 96.19 92 ASN A C 1
ATOM 733 O O . ASN A 1 92 ? -12.430 -7.224 13.039 1.00 96.19 92 ASN A O 1
ATOM 737 N N . LEU A 1 93 ? -12.440 -7.121 15.283 1.00 97.31 93 LEU A N 1
ATOM 738 C CA . LEU A 1 93 ? -11.038 -6.719 15.396 1.00 97.31 93 LEU A CA 1
ATOM 739 C C . LEU A 1 93 ? -10.117 -7.795 14.806 1.00 97.31 93 LEU A C 1
ATOM 741 O O . LEU A 1 93 ? -10.275 -8.989 15.061 1.00 97.31 93 LEU A O 1
ATOM 745 N N . GLY A 1 94 ? -9.145 -7.360 14.008 1.00 96.44 94 GLY A N 1
ATOM 746 C CA . GLY A 1 94 ? -8.164 -8.241 13.389 1.00 96.44 94 GLY A CA 1
ATOM 747 C C . GLY A 1 94 ? -8.690 -9.103 12.238 1.00 96.44 94 GLY A C 1
ATOM 748 O O . GLY A 1 94 ? -7.947 -9.959 11.757 1.00 96.44 94 GLY A O 1
ATOM 749 N N . LYS A 1 95 ? -9.939 -8.918 11.786 1.00 95.88 95 LYS A N 1
ATOM 750 C CA . LYS A 1 95 ? -10.474 -9.633 10.618 1.00 95.88 95 LYS A CA 1
ATOM 751 C C . LYS A 1 95 ? -10.148 -8.896 9.311 1.00 95.88 95 LYS A C 1
ATOM 753 O O . LYS A 1 95 ? -10.151 -7.665 9.289 1.00 95.88 95 LYS A O 1
ATOM 758 N N . PRO A 1 96 ? -9.889 -9.624 8.210 1.00 95.94 96 PRO A N 1
ATOM 759 C CA . PRO A 1 96 ? -9.681 -9.006 6.905 1.00 95.94 96 PRO A CA 1
ATOM 760 C C . PRO A 1 96 ? -10.976 -8.367 6.385 1.00 95.94 96 PRO A C 1
ATOM 762 O O . PRO A 1 96 ? -12.076 -8.814 6.714 1.00 95.94 96 PRO A O 1
ATOM 765 N N . GLY A 1 97 ? -10.842 -7.333 5.554 1.00 93.62 97 GLY A N 1
ATOM 766 C CA . GLY A 1 97 ? -11.979 -6.643 4.929 1.00 93.62 97 GLY A CA 1
ATOM 767 C C . GLY A 1 97 ? -12.753 -5.692 5.849 1.00 93.62 97 GLY A C 1
ATOM 768 O O . GLY A 1 97 ? -13.797 -5.188 5.445 1.00 93.62 97 GLY A O 1
ATOM 769 N N . VAL A 1 98 ? -12.282 -5.451 7.076 1.00 96.06 98 VAL A N 1
ATOM 770 C CA . VAL A 1 98 ? -12.948 -4.555 8.030 1.00 96.06 98 VAL A CA 1
ATOM 771 C C . VAL A 1 98 ? -12.383 -3.140 7.922 1.00 96.06 98 VAL A C 1
ATOM 773 O O . VAL A 1 98 ? -11.204 -2.909 8.190 1.00 96.06 98 VAL A O 1
ATOM 776 N N . ASN A 1 99 ? -13.242 -2.180 7.579 1.00 96.44 99 ASN A N 1
ATOM 777 C CA . ASN A 1 99 ? -12.917 -0.758 7.579 1.00 96.44 99 ASN A CA 1
ATOM 778 C C . ASN A 1 99 ? -13.305 -0.111 8.917 1.00 96.44 99 ASN A C 1
ATOM 780 O O . ASN A 1 99 ? -14.455 0.267 9.136 1.00 96.44 99 ASN A O 1
ATOM 784 N N . TYR A 1 100 ? -12.336 0.052 9.815 1.00 96.69 100 TYR A N 1
ATOM 785 C CA . TYR A 1 100 ? -12.596 0.597 11.150 1.00 96.69 100 TYR A CA 1
ATOM 786 C C . TYR A 1 100 ? -13.101 2.044 11.146 1.00 96.69 100 TYR A C 1
ATOM 788 O O . TYR A 1 100 ? -13.832 2.422 12.057 1.00 96.69 100 TYR A O 1
ATOM 796 N N . TRP A 1 101 ? -12.776 2.856 10.133 1.00 97.06 101 TRP A N 1
ATOM 797 C CA . TRP A 1 101 ? -13.228 4.254 10.081 1.00 97.06 101 TRP A CA 1
ATOM 798 C C . TRP A 1 101 ? -14.734 4.395 9.849 1.00 97.06 101 TRP A C 1
ATOM 800 O O . TRP A 1 101 ? -15.302 5.428 10.201 1.00 97.06 101 TRP A O 1
ATOM 810 N N . GLU A 1 102 ? -15.406 3.357 9.347 1.00 94.94 102 GLU A N 1
ATOM 811 C CA . GLU A 1 102 ? -16.873 3.326 9.279 1.00 94.94 102 GLU A CA 1
ATOM 812 C C . GLU A 1 102 ? -17.511 3.299 10.675 1.00 94.94 102 GLU A C 1
ATOM 814 O O . GLU A 1 102 ? -18.647 3.736 10.846 1.00 94.94 102 GLU A O 1
ATOM 819 N N . TRP A 1 103 ? -16.771 2.860 11.699 1.00 95.00 103 TRP A N 1
ATOM 820 C CA . TRP A 1 103 ? -17.258 2.788 13.078 1.00 95.00 103 TRP A CA 1
ATOM 821 C C . TRP A 1 103 ? -17.151 4.119 13.831 1.00 95.00 103 TRP A C 1
ATOM 823 O O . TRP A 1 103 ? -17.602 4.206 14.973 1.00 95.00 103 TRP A O 1
ATOM 833 N N . LEU A 1 104 ? -16.586 5.171 13.221 1.00 92.88 104 LEU A N 1
ATOM 834 C CA . LEU A 1 104 ? -16.440 6.487 13.858 1.00 92.88 104 LEU A CA 1
ATOM 835 C C . LEU A 1 104 ? -17.794 7.075 14.288 1.00 92.88 104 LEU A C 1
ATOM 837 O O . LEU A 1 104 ? -17.886 7.731 15.320 1.00 92.88 104 LEU A O 1
ATOM 841 N N . ASN A 1 105 ? -18.843 6.797 13.510 1.00 88.69 105 ASN A N 1
ATOM 842 C CA . ASN A 1 105 ? -20.202 7.272 13.772 1.00 88.69 105 ASN A CA 1
ATOM 843 C C . ASN A 1 105 ? -21.045 6.269 14.572 1.00 88.69 105 ASN A C 1
ATOM 845 O O . ASN A 1 105 ? -22.205 6.549 14.867 1.00 88.69 105 ASN A O 1
ATOM 849 N N . PHE A 1 106 ? -20.500 5.095 14.893 1.00 88.94 106 PHE A N 1
ATOM 850 C CA . PHE A 1 106 ? -21.238 4.070 15.618 1.00 88.94 106 PHE A CA 1
ATOM 851 C C . PHE A 1 106 ? -21.058 4.221 17.134 1.00 88.94 106 PHE A C 1
ATOM 853 O O . PHE A 1 106 ? -19.998 4.651 17.604 1.00 88.94 106 PHE A O 1
ATOM 860 N N . PRO A 1 107 ? -22.088 3.878 17.929 1.00 87.62 107 PRO A N 1
ATOM 861 C CA . PRO A 1 107 ? -22.047 4.053 19.372 1.00 87.62 107 PRO A CA 1
ATOM 862 C C . PRO A 1 107 ? -20.940 3.201 19.999 1.00 87.62 107 PRO A C 1
ATOM 864 O O . PRO A 1 107 ? -20.706 2.062 19.593 1.00 87.62 107 PRO A O 1
ATOM 867 N N . GLU A 1 108 ? -20.284 3.762 21.017 1.00 89.94 108 GLU A N 1
ATOM 868 C CA . GLU A 1 108 ? -19.311 3.074 21.882 1.00 89.94 108 GLU A CA 1
ATOM 869 C C . GLU A 1 108 ? -18.052 2.529 21.185 1.00 89.94 108 GLU A C 1
ATOM 871 O O . GLU A 1 108 ? -17.267 1.818 21.814 1.00 89.94 108 GLU A O 1
ATOM 876 N N . SER A 1 109 ? -17.792 2.890 19.923 1.00 91.88 109 SER A N 1
ATOM 877 C CA . SER A 1 109 ? -16.579 2.465 19.205 1.00 91.88 109 SER A CA 1
ATOM 878 C C . SER A 1 109 ? -15.293 2.906 19.921 1.00 91.88 109 SER A C 1
ATOM 880 O O . SER A 1 109 ? -14.313 2.165 19.975 1.00 91.88 109 SER A O 1
ATOM 882 N N . ASN A 1 110 ? -15.324 4.061 20.591 1.00 92.56 110 ASN A N 1
ATOM 883 C CA . ASN A 1 110 ? -14.233 4.575 21.421 1.00 92.56 110 ASN A CA 1
ATOM 884 C C . ASN A 1 110 ? -14.083 3.893 22.802 1.00 92.56 110 ASN A C 1
ATOM 886 O O . ASN A 1 110 ? -13.141 4.205 23.536 1.00 92.56 110 ASN A O 1
ATOM 890 N N . GLN A 1 111 ? -14.997 2.994 23.181 1.00 94.12 111 GLN A N 1
ATOM 891 C CA . GLN A 1 111 ? -14.975 2.272 24.462 1.00 94.12 111 GLN A CA 1
ATOM 892 C C . GLN A 1 111 ? -14.501 0.817 24.323 1.00 94.12 111 GLN A C 1
ATOM 894 O O . GLN A 1 111 ? -14.347 0.122 25.327 1.00 94.12 111 GLN A O 1
ATOM 899 N N . VAL A 1 112 ? -14.262 0.334 23.098 1.00 95.31 112 VAL A N 1
ATOM 900 C CA . VAL A 1 112 ? -13.917 -1.074 22.834 1.00 95.31 112 VAL A CA 1
ATOM 901 C C . VAL A 1 112 ? -12.541 -1.433 23.396 1.00 95.31 112 VAL A C 1
ATOM 903 O O . VAL A 1 112 ? -12.420 -2.383 24.174 1.00 95.31 112 VAL A O 1
ATOM 906 N N . CYS A 1 113 ? -11.515 -0.682 22.989 1.00 97.19 113 CYS A N 1
ATOM 907 C CA . CYS A 1 113 ? -10.132 -0.783 23.446 1.00 97.19 113 CYS A CA 1
ATOM 908 C C . CYS A 1 113 ? -9.373 0.515 23.125 1.00 97.19 113 CYS A C 1
ATOM 910 O O . CYS A 1 113 ? -9.791 1.298 22.271 1.00 97.19 113 CYS A O 1
ATOM 912 N N . ALA A 1 114 ? -8.245 0.746 23.802 1.00 97.94 114 ALA A N 1
ATOM 913 C CA . ALA A 1 114 ? -7.453 1.962 23.617 1.00 97.94 114 ALA A CA 1
ATOM 914 C C . ALA A 1 114 ? -6.846 2.054 22.205 1.00 97.94 114 ALA A C 1
ATOM 916 O O . ALA A 1 114 ? -6.697 3.148 21.666 1.00 97.94 114 ALA A O 1
ATOM 917 N N . GLU A 1 115 ? -6.520 0.912 21.602 1.00 98.25 115 GLU A N 1
ATOM 918 C CA . GLU A 1 115 ? -5.927 0.801 20.273 1.00 98.25 115 GLU A CA 1
ATOM 919 C C . GLU A 1 115 ? -6.900 1.234 19.174 1.00 98.25 115 GLU A C 1
ATOM 921 O O . GLU A 1 115 ? -6.530 2.028 18.312 1.00 98.25 115 GLU A O 1
ATOM 926 N N . LEU A 1 116 ? -8.156 0.778 19.224 1.00 97.69 116 LEU A N 1
ATOM 927 C CA . LEU A 1 116 ? -9.173 1.211 18.267 1.00 97.69 116 LEU A CA 1
ATOM 928 C C . LEU A 1 116 ? -9.438 2.712 18.410 1.00 97.69 116 LEU A C 1
ATOM 930 O O . LEU A 1 116 ? -9.462 3.430 17.415 1.00 97.69 116 LEU A O 1
ATOM 934 N N . SER A 1 117 ? -9.553 3.209 19.642 1.00 97.38 117 SER A N 1
ATOM 935 C CA . SER A 1 117 ? -9.716 4.644 19.886 1.00 97.38 117 SER A CA 1
ATOM 936 C C . SER A 1 117 ? -8.541 5.447 19.332 1.00 97.38 117 SER A C 1
ATOM 938 O O . SER A 1 117 ? -8.759 6.466 18.685 1.00 97.38 117 SER A O 1
ATOM 940 N N . ALA A 1 118 ? -7.305 4.969 19.515 1.00 98.12 118 ALA A N 1
ATOM 941 C CA . ALA A 1 118 ? -6.113 5.588 18.943 1.00 98.12 118 ALA A CA 1
ATOM 942 C C . ALA A 1 118 ? -6.141 5.585 17.405 1.00 98.12 118 ALA A C 1
ATOM 944 O O . ALA A 1 118 ? -5.865 6.619 16.797 1.00 98.12 118 ALA A O 1
ATOM 945 N N . LEU A 1 119 ? -6.530 4.473 16.773 1.00 97.94 119 LEU A N 1
ATOM 946 C CA . LEU A 1 119 ? -6.694 4.380 15.319 1.00 97.94 119 LEU A CA 1
ATOM 947 C C . LEU A 1 119 ? -7.711 5.405 14.797 1.00 97.94 119 LEU A C 1
ATOM 949 O O . LEU A 1 119 ? -7.432 6.105 13.827 1.00 97.94 119 LEU A O 1
ATOM 953 N N . LEU A 1 120 ? -8.855 5.536 15.470 1.00 97.00 120 LEU A N 1
ATOM 954 C CA . LEU A 1 120 ? -9.931 6.453 15.083 1.00 97.00 120 LEU A CA 1
ATOM 955 C C . LEU A 1 120 ? -9.581 7.936 15.289 1.00 97.00 120 LEU A C 1
ATOM 957 O O . LEU A 1 120 ? -10.257 8.796 14.730 1.00 97.00 120 LEU A O 1
ATOM 961 N N . THR A 1 121 ? -8.516 8.258 16.035 1.00 97.12 121 THR A N 1
ATOM 962 C CA . THR A 1 121 ? -7.987 9.637 16.091 1.00 97.12 121 THR A CA 1
ATOM 963 C C . THR A 1 121 ? -7.198 10.037 14.842 1.00 97.12 121 THR A C 1
ATOM 965 O O . THR A 1 121 ? -6.990 11.228 14.601 1.00 97.12 121 THR A O 1
ATOM 968 N N . LEU A 1 122 ? -6.744 9.068 14.041 1.00 97.81 122 LEU A N 1
ATOM 969 C CA . LEU A 1 122 ? -6.030 9.333 12.795 1.00 97.81 122 LEU A CA 1
ATOM 970 C C . LEU A 1 122 ? -6.995 9.799 11.704 1.00 97.81 122 LEU A C 1
ATOM 972 O O . LEU A 1 122 ? -8.137 9.344 11.615 1.00 97.81 122 LEU A O 1
ATOM 976 N N . LYS A 1 123 ? -6.498 10.654 10.801 1.00 97.19 123 LYS A N 1
ATOM 977 C CA . LYS A 1 123 ? -7.226 11.010 9.578 1.00 97.19 123 LYS A CA 1
ATOM 978 C C . LYS A 1 123 ? -7.559 9.728 8.792 1.00 97.19 123 LYS A C 1
ATOM 980 O O . LYS A 1 123 ? -6.647 8.912 8.607 1.00 97.19 123 LYS A O 1
ATOM 985 N N . PRO A 1 124 ? -8.799 9.574 8.286 1.00 97.44 124 PRO A N 1
ATOM 986 C CA . PRO A 1 124 ? -9.145 8.459 7.419 1.00 97.44 124 PRO A CA 1
ATOM 987 C C . PRO A 1 124 ? -8.145 8.321 6.257 1.00 97.44 124 PRO A C 1
ATOM 989 O O . PRO A 1 124 ? -7.799 9.336 5.634 1.00 97.44 124 PRO A O 1
ATOM 992 N N . PRO A 1 125 ? -7.640 7.104 5.990 1.00 97.31 125 PRO A N 1
ATOM 993 C CA . PRO A 1 125 ? -6.725 6.848 4.884 1.00 97.31 125 PRO A CA 1
ATOM 994 C C . PRO A 1 125 ? -7.405 7.102 3.531 1.00 97.31 125 PRO A C 1
ATOM 996 O O . PRO A 1 125 ? -8.631 7.174 3.435 1.00 97.31 125 PRO A O 1
ATOM 999 N N . THR A 1 126 ? -6.611 7.224 2.463 1.00 96.38 126 THR A N 1
ATOM 1000 C CA . THR A 1 126 ? -7.164 7.204 1.098 1.00 96.38 126 THR A CA 1
ATOM 1001 C C . THR A 1 126 ? -7.730 5.819 0.775 1.00 96.38 126 THR A C 1
ATOM 1003 O O . THR A 1 126 ? -7.449 4.847 1.481 1.00 96.38 126 THR A O 1
ATOM 1006 N N . SER A 1 127 ? -8.523 5.706 -0.293 1.00 95.44 127 SER A N 1
ATOM 1007 C CA . SER A 1 127 ? -9.164 4.437 -0.669 1.00 95.44 127 SER A CA 1
ATOM 1008 C C . SER A 1 127 ? -8.155 3.305 -0.925 1.00 95.44 127 SER A C 1
ATOM 1010 O O . SER A 1 127 ? -8.372 2.161 -0.520 1.00 95.44 127 SER A O 1
ATOM 1012 N N . GLU A 1 128 ? -7.004 3.642 -1.499 1.00 95.25 128 GLU A N 1
ATOM 1013 C CA . GLU A 1 128 ? -5.900 2.740 -1.815 1.00 95.25 128 GLU A CA 1
ATOM 1014 C C . GLU A 1 128 ? -5.235 2.236 -0.530 1.00 95.25 128 GLU A C 1
ATOM 1016 O O . GLU A 1 128 ? -5.073 1.032 -0.331 1.00 95.25 128 GLU A O 1
ATOM 1021 N N . VAL A 1 129 ? -4.913 3.151 0.392 1.00 97.06 129 VAL A N 1
ATOM 1022 C CA . VAL A 1 129 ? -4.320 2.803 1.692 1.00 97.06 129 VAL A CA 1
ATOM 1023 C C . VAL A 1 129 ? -5.296 1.990 2.536 1.00 97.06 129 VAL A C 1
ATOM 1025 O O . VAL A 1 129 ? -4.888 1.032 3.188 1.00 97.06 129 VAL A O 1
ATOM 1028 N N . ASN A 1 130 ? -6.585 2.328 2.504 1.00 96.62 130 ASN A N 1
ATOM 1029 C CA . ASN A 1 130 ? -7.614 1.566 3.200 1.00 96.62 130 ASN A CA 1
ATOM 1030 C C . ASN A 1 130 ? -7.689 0.124 2.680 1.00 96.62 130 ASN A C 1
ATOM 1032 O O . ASN A 1 130 ? -7.724 -0.814 3.471 1.00 96.62 130 ASN A O 1
ATOM 1036 N N . SER A 1 131 ? -7.642 -0.058 1.357 1.00 95.12 131 SER A N 1
ATOM 1037 C CA . SER A 1 131 ? -7.638 -1.384 0.727 1.00 95.12 131 SER A CA 1
ATOM 1038 C C . SER A 1 131 ? -6.448 -2.224 1.199 1.00 95.12 131 SER A C 1
ATOM 1040 O O . SER A 1 131 ? -6.618 -3.374 1.595 1.00 95.12 131 SER A O 1
ATOM 1042 N N . ILE A 1 132 ? -5.259 -1.621 1.280 1.00 96.25 132 ILE A N 1
ATOM 1043 C CA . ILE A 1 132 ? -4.052 -2.267 1.820 1.00 96.25 132 ILE A CA 1
ATOM 1044 C C . ILE A 1 132 ? -4.240 -2.665 3.290 1.00 96.25 132 ILE A C 1
ATOM 1046 O O . ILE A 1 132 ? -3.956 -3.804 3.659 1.00 96.25 132 ILE A O 1
ATOM 1050 N N . LEU A 1 133 ? -4.740 -1.750 4.128 1.00 97.06 133 LEU A N 1
ATOM 1051 C CA . LEU A 1 133 ? -4.967 -1.988 5.557 1.00 97.06 133 LEU A CA 1
ATOM 1052 C C . LEU A 1 133 ? -5.962 -3.125 5.809 1.00 97.06 133 LEU A C 1
ATOM 1054 O O . LEU A 1 133 ? -5.717 -3.975 6.665 1.00 97.06 133 LEU A O 1
ATOM 1058 N N . MET A 1 134 ? -7.045 -3.181 5.033 1.00 95.25 134 MET A N 1
ATOM 1059 C CA . MET A 1 134 ? -8.046 -4.248 5.103 1.00 95.25 134 MET A CA 1
ATOM 1060 C C . MET A 1 134 ? -7.495 -5.618 4.688 1.00 95.25 134 MET A C 1
ATOM 1062 O O . MET A 1 134 ? -8.033 -6.644 5.113 1.00 95.25 134 MET A O 1
ATOM 1066 N N . LEU A 1 135 ? -6.434 -5.651 3.878 1.00 95.69 135 LEU A N 1
ATOM 1067 C CA . LEU A 1 135 ? -5.778 -6.879 3.435 1.00 95.69 135 LEU A CA 1
ATOM 1068 C C . LEU A 1 135 ? -4.676 -7.361 4.387 1.00 95.69 135 LEU A C 1
ATOM 1070 O O . LEU A 1 135 ? -4.351 -8.547 4.339 1.00 95.69 135 LEU A O 1
ATOM 1074 N N . LEU A 1 136 ? -4.137 -6.511 5.273 1.00 95.44 136 LEU A N 1
ATOM 1075 C CA . LEU A 1 136 ? -3.069 -6.887 6.219 1.00 95.44 136 LEU A CA 1
ATOM 1076 C C . LEU A 1 136 ? -3.361 -8.140 7.070 1.00 95.44 136 LEU A C 1
ATOM 1078 O O . LEU A 1 136 ? -2.430 -8.919 7.276 1.00 95.44 136 LEU A O 1
ATOM 1082 N N . PRO A 1 137 ? -4.597 -8.393 7.544 1.00 93.94 137 PRO A N 1
ATOM 1083 C CA . PRO A 1 137 ? -4.890 -9.604 8.311 1.00 93.94 137 PRO A CA 1
ATOM 1084 C C . PRO A 1 137 ? -4.980 -10.884 7.457 1.00 93.94 137 PRO A C 1
ATOM 1086 O O . PRO A 1 137 ? -5.117 -11.980 8.004 1.00 93.94 137 PRO A O 1
ATOM 1089 N N . SER A 1 138 ? -4.957 -10.772 6.124 1.00 92.25 138 SER A N 1
ATOM 1090 C CA . SER A 1 138 ? -5.158 -11.899 5.204 1.00 92.25 138 SER A CA 1
ATOM 1091 C C . SER A 1 138 ? -3.927 -12.803 5.115 1.00 92.25 138 SER A C 1
ATOM 1093 O O . SER A 1 138 ? -2.786 -12.355 5.220 1.00 92.25 138 SER A O 1
ATOM 1095 N N . GLN A 1 139 ? -4.159 -14.095 4.872 1.00 87.88 139 GLN A N 1
ATOM 1096 C CA . GLN A 1 139 ? -3.114 -15.098 4.649 1.00 87.88 139 GLN A CA 1
ATOM 1097 C C . GLN A 1 139 ? -3.357 -15.803 3.302 1.00 87.88 139 GLN A C 1
ATOM 1099 O O . GLN A 1 139 ? -4.457 -16.325 3.109 1.00 87.88 139 GLN A O 1
ATOM 1104 N N . PRO A 1 140 ? -2.371 -15.858 2.381 1.00 88.50 140 PRO A N 1
ATOM 1105 C CA . PRO A 1 140 ? -1.019 -15.295 2.486 1.00 88.50 140 PRO A CA 1
ATOM 1106 C C . PRO A 1 140 ? -1.005 -13.759 2.409 1.00 88.50 140 PRO A C 1
ATOM 1108 O O . PRO A 1 140 ? -1.798 -13.152 1.692 1.00 88.50 140 PRO A O 1
ATOM 1111 N N . LEU A 1 141 ? -0.071 -13.130 3.128 1.00 88.12 141 LEU A N 1
ATOM 1112 C CA . LEU A 1 141 ? 0.067 -11.674 3.159 1.00 88.12 141 LEU A CA 1
ATOM 1113 C C . LEU A 1 141 ? 0.651 -11.151 1.841 1.00 88.12 141 LEU A C 1
ATOM 1115 O O . LEU A 1 141 ? 1.857 -11.239 1.609 1.00 88.12 141 LEU A O 1
ATOM 1119 N N . GLN A 1 142 ? -0.205 -10.592 0.986 1.00 86.56 142 GLN A N 1
ATOM 1120 C CA . GLN A 1 142 ? 0.207 -9.982 -0.279 1.00 86.56 142 GLN A CA 1
ATOM 1121 C C . GLN A 1 142 ? -0.556 -8.672 -0.569 1.00 86.56 142 GLN A C 1
ATOM 1123 O O . GLN A 1 142 ? -1.370 -8.617 -1.493 1.00 86.56 142 GLN A O 1
ATOM 1128 N N . PRO A 1 143 ? -0.291 -7.596 0.200 1.00 82.25 143 PRO A N 1
ATOM 1129 C CA . PRO A 1 143 ? -1.069 -6.353 0.147 1.00 82.25 143 PRO A CA 1
ATOM 1130 C C . PRO A 1 143 ? -0.925 -5.549 -1.157 1.00 82.25 143 PRO A C 1
ATOM 1132 O O . PRO A 1 143 ? -1.673 -4.602 -1.372 1.00 82.25 143 PRO A O 1
ATOM 1135 N N . PHE A 1 144 ? 0.028 -5.908 -2.021 1.00 88.50 144 PHE A N 1
ATOM 1136 C CA . PHE A 1 144 ? 0.324 -5.207 -3.275 1.00 88.50 144 PHE A CA 1
ATOM 1137 C C . PHE A 1 144 ? 0.245 -6.149 -4.482 1.00 88.50 144 PHE A C 1
ATOM 1139 O O . PHE A 1 144 ? 1.144 -6.160 -5.311 1.00 88.50 144 PHE A O 1
ATOM 1146 N N . THR A 1 145 ? -0.769 -7.010 -4.555 1.00 82.75 145 THR A N 1
ATOM 1147 C CA . THR A 1 145 ? -0.930 -7.958 -5.681 1.00 82.75 145 THR A CA 1
ATOM 1148 C C . THR A 1 145 ? -1.756 -7.418 -6.829 1.00 82.75 145 THR A C 1
ATOM 1150 O O . THR A 1 145 ? -1.598 -7.869 -7.962 1.00 82.75 145 THR A O 1
ATOM 1153 N N . GLU A 1 146 ? -2.639 -6.469 -6.547 1.00 80.81 146 GLU A N 1
ATOM 1154 C CA . GLU A 1 146 ? -3.540 -5.921 -7.547 1.00 80.81 146 GLU A CA 1
ATOM 1155 C C . GLU A 1 146 ? -2.861 -4.816 -8.361 1.00 80.81 146 GLU A C 1
ATOM 1157 O O . GLU A 1 146 ? -2.183 -3.939 -7.822 1.00 80.81 146 GLU A O 1
ATOM 1162 N N . GLY A 1 147 ? -3.083 -4.852 -9.675 1.00 87.00 147 GLY A N 1
ATOM 1163 C CA . GLY A 1 147 ? -2.586 -3.852 -10.616 1.00 87.00 147 GLY A CA 1
ATOM 1164 C C . GLY A 1 147 ? -1.203 -4.156 -11.189 1.00 87.00 147 GLY A C 1
ATOM 1165 O O . GLY A 1 147 ? -0.575 -5.172 -10.885 1.00 87.00 147 GLY A O 1
ATOM 1166 N N . ASP A 1 148 ? -0.749 -3.263 -12.067 1.00 89.38 148 ASP A N 1
ATOM 1167 C CA . ASP A 1 148 ? 0.599 -3.317 -12.623 1.00 89.38 148 ASP A CA 1
ATOM 1168 C C . ASP A 1 148 ? 1.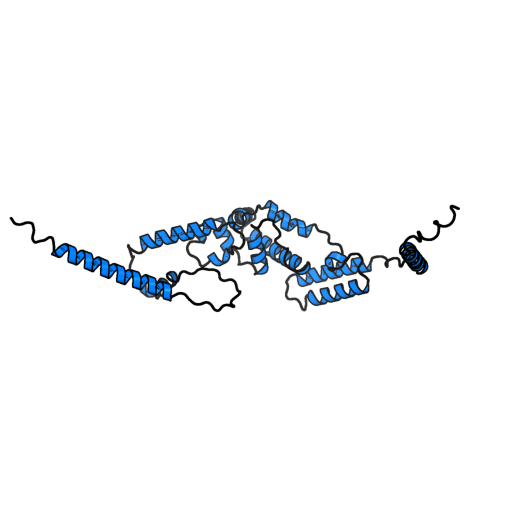663 -2.911 -11.587 1.00 89.38 148 ASP A C 1
ATOM 1170 O O . ASP A 1 148 ? 1.366 -2.433 -10.488 1.00 89.38 148 ASP A O 1
ATOM 1174 N N . PHE A 1 149 ? 2.933 -3.100 -11.945 1.00 89.44 149 PHE A N 1
ATOM 1175 C CA . PHE A 1 149 ? 4.072 -2.762 -11.094 1.00 89.44 149 PHE A CA 1
ATOM 1176 C C . PHE A 1 149 ? 4.023 -1.314 -10.563 1.00 89.44 149 PHE A C 1
ATOM 1178 O O . PHE A 1 149 ? 4.371 -1.058 -9.405 1.00 89.44 149 PHE A O 1
ATOM 1185 N N . TRP A 1 150 ? 3.575 -0.360 -11.381 1.00 90.06 150 TRP A N 1
ATOM 1186 C CA . TRP A 1 150 ? 3.548 1.051 -11.012 1.00 90.06 150 TRP A CA 1
ATOM 1187 C C . TRP A 1 150 ? 2.407 1.373 -10.058 1.00 90.06 150 TRP A C 1
ATOM 1189 O O . TRP A 1 150 ? 2.616 2.132 -9.112 1.00 90.06 150 TRP A O 1
ATOM 1199 N N . GLN A 1 151 ? 1.240 0.757 -10.237 1.00 91.75 151 GLN A N 1
ATOM 1200 C CA . GLN A 1 151 ? 0.133 0.861 -9.293 1.00 91.75 151 GLN A CA 1
ATOM 1201 C C . GLN A 1 151 ? 0.509 0.256 -7.936 1.00 91.75 151 GLN A C 1
ATOM 1203 O O . GLN A 1 151 ? 0.269 0.871 -6.898 1.00 91.75 151 GLN A O 1
ATOM 1208 N N . GLN A 1 152 ? 1.160 -0.910 -7.931 1.00 91.50 152 GLN A N 1
ATOM 1209 C CA . GLN A 1 152 ? 1.651 -1.543 -6.704 1.00 91.50 152 GLN A CA 1
ATOM 1210 C C . GLN A 1 152 ? 2.667 -0.647 -5.986 1.00 91.50 152 GLN A C 1
ATOM 1212 O O . GLN A 1 152 ? 2.556 -0.405 -4.782 1.00 91.50 152 GLN A O 1
ATOM 1217 N N . THR A 1 153 ? 3.614 -0.084 -6.741 1.00 91.62 153 THR A N 1
ATOM 1218 C CA . THR A 1 153 ? 4.620 0.848 -6.219 1.00 91.62 153 THR A CA 1
ATOM 1219 C C . THR A 1 153 ? 3.969 2.122 -5.674 1.00 91.62 153 THR A C 1
ATOM 1221 O O . THR A 1 153 ? 4.327 2.590 -4.594 1.00 91.62 153 THR A O 1
ATOM 1224 N N . HIS A 1 154 ? 2.975 2.668 -6.374 1.00 93.62 154 HIS A N 1
ATOM 1225 C CA . HIS A 1 154 ? 2.197 3.822 -5.928 1.00 93.62 154 HIS A CA 1
ATOM 1226 C C . HIS A 1 154 ? 1.473 3.562 -4.606 1.00 93.62 154 HIS A C 1
ATOM 1228 O O . HIS A 1 154 ? 1.639 4.324 -3.649 1.00 93.62 154 HIS A O 1
ATOM 1234 N N . ASN A 1 155 ? 0.740 2.453 -4.533 1.00 93.94 155 ASN A N 1
ATOM 1235 C CA . ASN A 1 155 ? 0.027 2.014 -3.339 1.00 93.94 155 ASN A CA 1
ATOM 1236 C C . ASN A 1 155 ? 0.991 1.828 -2.156 1.00 93.94 155 ASN A C 1
ATOM 1238 O O . ASN A 1 155 ? 0.689 2.241 -1.035 1.00 93.94 155 ASN A O 1
ATOM 1242 N N . TYR A 1 156 ? 2.182 1.276 -2.406 1.00 94.81 156 TYR A N 1
ATOM 1243 C CA . TYR A 1 156 ? 3.233 1.155 -1.400 1.00 94.81 156 TYR A CA 1
ATOM 1244 C C . TYR A 1 156 ? 3.674 2.512 -0.837 1.00 94.81 156 TYR A C 1
ATOM 1246 O O . TYR A 1 156 ? 3.738 2.668 0.385 1.00 94.81 156 TYR A O 1
ATOM 1254 N N . TYR A 1 157 ? 3.950 3.504 -1.688 1.00 94.69 157 TYR A N 1
ATOM 1255 C CA . TYR A 1 157 ? 4.354 4.828 -1.210 1.00 94.69 157 TYR A CA 1
ATOM 1256 C C . TYR A 1 157 ? 3.230 5.518 -0.430 1.00 94.69 157 TYR A C 1
ATOM 1258 O O . TYR A 1 157 ? 3.482 6.042 0.654 1.00 94.69 157 TYR A O 1
ATOM 1266 N N . LEU A 1 158 ? 1.978 5.435 -0.896 1.00 95.62 158 LEU A N 1
ATOM 1267 C CA . LEU A 1 158 ? 0.822 5.939 -0.147 1.00 95.62 158 LEU A CA 1
ATOM 1268 C C . LEU A 1 158 ? 0.711 5.299 1.246 1.00 95.62 158 LEU A C 1
ATOM 1270 O O . LEU A 1 158 ? 0.534 6.005 2.242 1.00 95.62 158 LEU A O 1
ATOM 1274 N N . PHE A 1 159 ? 0.863 3.975 1.333 1.00 97.00 159 PHE A N 1
ATOM 1275 C CA . PHE A 1 159 ? 0.855 3.262 2.609 1.00 97.00 159 PHE A CA 1
ATOM 1276 C C . PHE A 1 159 ? 2.014 3.694 3.514 1.00 97.00 159 PHE A C 1
ATOM 1278 O O . PHE A 1 159 ? 1.814 3.929 4.707 1.00 97.00 159 PHE A O 1
ATOM 1285 N N . LYS A 1 160 ? 3.220 3.842 2.955 1.00 96.38 160 LYS A N 1
ATOM 1286 C CA . LYS A 1 160 ? 4.411 4.286 3.686 1.00 96.38 160 LYS A CA 1
ATOM 1287 C C . LYS A 1 160 ? 4.219 5.677 4.291 1.00 96.38 160 LYS A C 1
ATOM 1289 O O . LYS A 1 160 ? 4.508 5.859 5.475 1.00 96.38 160 LYS A O 1
ATOM 1294 N N . ASP A 1 161 ? 3.699 6.629 3.527 1.00 96.69 161 ASP A N 1
ATOM 1295 C CA . ASP A 1 161 ? 3.458 7.993 4.005 1.00 96.69 161 ASP A CA 1
ATOM 1296 C C . ASP A 1 161 ? 2.373 8.037 5.081 1.00 96.69 161 ASP A C 1
ATOM 1298 O O . ASP A 1 161 ? 2.534 8.711 6.108 1.00 96.69 161 ASP A O 1
ATOM 1302 N N . TRP A 1 162 ? 1.295 7.266 4.903 1.00 97.88 162 TRP A N 1
ATOM 1303 C CA . TRP A 1 162 ? 0.271 7.116 5.932 1.00 97.88 162 TRP A CA 1
ATOM 1304 C C . TRP A 1 162 ? 0.848 6.498 7.212 1.00 97.88 162 TRP A C 1
ATOM 1306 O O . TRP A 1 162 ? 0.622 7.029 8.302 1.00 97.88 162 TRP A O 1
ATOM 1316 N N . HIS A 1 163 ? 1.650 5.436 7.100 1.00 97.75 163 HIS A N 1
ATOM 1317 C CA . HIS A 1 163 ? 2.314 4.793 8.233 1.00 97.75 163 HIS A CA 1
ATOM 1318 C C . HIS A 1 163 ? 3.225 5.778 8.978 1.00 97.75 163 HIS A C 1
ATOM 1320 O O . HIS A 1 163 ? 3.149 5.898 10.201 1.00 97.75 163 HIS A O 1
ATOM 1326 N N . GLN A 1 164 ? 4.065 6.523 8.255 1.00 97.62 164 GLN A N 1
ATOM 1327 C CA . GLN A 1 164 ? 4.974 7.506 8.846 1.00 97.62 164 GLN A CA 1
ATOM 1328 C C . GLN A 1 164 ? 4.219 8.646 9.532 1.00 97.62 164 GLN A C 1
ATOM 1330 O O . GLN A 1 164 ? 4.587 9.055 10.635 1.00 97.62 164 GLN A O 1
ATOM 1335 N N . THR A 1 165 ? 3.152 9.140 8.907 1.00 98.00 165 THR A N 1
ATOM 1336 C CA . THR A 1 165 ? 2.290 10.182 9.478 1.00 98.00 165 THR A CA 1
ATOM 1337 C C . THR A 1 165 ? 1.607 9.688 10.749 1.00 98.00 165 THR A C 1
ATOM 1339 O O . THR A 1 165 ? 1.663 10.352 11.782 1.00 98.00 165 THR A O 1
ATOM 1342 N N . SER A 1 166 ? 1.060 8.475 10.713 1.00 98.25 166 SER A N 1
ATOM 1343 C CA . SER A 1 166 ? 0.432 7.827 11.867 1.00 98.25 166 SER A CA 1
ATOM 1344 C C . SER A 1 166 ? 1.424 7.615 13.011 1.00 98.25 166 SER A C 1
ATOM 1346 O O . SER A 1 166 ? 1.102 7.863 14.170 1.00 98.25 166 SER A O 1
ATOM 1348 N N . CYS A 1 167 ? 2.665 7.236 12.691 1.00 98.06 167 CYS A N 1
ATOM 1349 C CA . CYS A 1 167 ? 3.734 7.058 13.671 1.00 98.06 167 CYS A CA 1
ATOM 1350 C C . CYS A 1 167 ? 4.145 8.390 14.322 1.00 98.06 167 CYS A C 1
ATOM 1352 O O . CYS A 1 167 ? 4.418 8.418 15.521 1.00 98.06 167 CYS A O 1
ATOM 1354 N N . LYS A 1 168 ? 4.141 9.505 13.573 1.00 98.25 168 LYS A N 1
ATOM 1355 C CA . LYS A 1 168 ? 4.379 10.854 14.124 1.00 98.25 168 LYS A CA 1
ATOM 1356 C C . LYS A 1 168 ? 3.261 11.305 15.069 1.00 98.25 168 LYS A C 1
ATOM 1358 O O . LYS A 1 168 ? 3.554 11.986 16.044 1.00 98.25 168 LYS A O 1
ATOM 1363 N N . ILE A 1 169 ? 2.010 10.936 14.782 1.00 98.12 169 ILE A N 1
ATOM 1364 C CA . ILE A 1 169 ? 0.838 11.343 15.574 1.00 98.12 169 ILE A CA 1
ATOM 1365 C C . ILE A 1 169 ? 0.706 10.503 16.853 1.00 98.12 169 ILE A C 1
ATOM 1367 O O . ILE A 1 169 ? 0.566 11.060 17.937 1.00 98.12 169 ILE A O 1
ATOM 1371 N N . LEU A 1 170 ? 0.761 9.172 16.745 1.00 98.25 170 LEU A N 1
ATOM 1372 C CA . LEU A 1 170 ? 0.493 8.261 17.870 1.00 98.25 170 LEU A CA 1
ATOM 1373 C C . LEU A 1 170 ? 1.749 7.829 18.635 1.00 98.25 170 LEU A C 1
ATOM 1375 O O . LEU A 1 170 ? 1.656 7.336 19.762 1.00 98.25 170 LEU A O 1
ATOM 1379 N N . GLY A 1 171 ? 2.920 7.959 18.012 1.00 98.25 171 GLY A N 1
ATOM 1380 C CA . GLY A 1 171 ? 4.149 7.319 18.458 1.00 98.25 171 GLY A CA 1
ATOM 1381 C C . GLY A 1 171 ? 4.218 5.839 18.067 1.00 98.25 171 GLY A C 1
ATOM 1382 O O . GLY A 1 171 ? 3.209 5.146 17.921 1.00 98.25 171 GLY A O 1
ATOM 1383 N N . LYS A 1 172 ? 5.449 5.334 17.930 1.00 98.12 172 LYS A N 1
ATOM 1384 C CA . LYS A 1 172 ? 5.729 3.957 17.491 1.00 98.12 172 LYS A CA 1
ATOM 1385 C C . LYS A 1 172 ? 5.042 2.900 18.363 1.00 98.12 172 LYS A C 1
ATOM 1387 O O . LYS A 1 172 ? 4.386 2.017 17.831 1.00 98.12 172 LYS A O 1
ATOM 1392 N N . ALA A 1 173 ? 5.179 2.998 19.688 1.00 98.38 173 ALA A N 1
ATOM 1393 C CA . ALA A 1 173 ? 4.674 1.982 20.617 1.00 98.38 173 ALA A CA 1
ATOM 1394 C C . ALA A 1 173 ? 3.142 1.850 20.578 1.00 98.38 173 ALA A C 1
ATOM 1396 O O . ALA A 1 173 ? 2.608 0.749 20.683 1.00 98.38 173 ALA A O 1
ATOM 1397 N N . THR A 1 174 ? 2.430 2.965 20.409 1.00 98.50 174 THR A N 1
ATOM 1398 C CA . THR A 1 174 ? 0.970 2.965 20.264 1.00 98.50 174 THR A CA 1
ATOM 1399 C C . THR A 1 174 ? 0.571 2.370 18.921 1.00 98.50 174 THR A C 1
ATOM 1401 O O . THR A 1 174 ? -0.274 1.481 18.875 1.00 98.50 174 THR A O 1
ATOM 1404 N N . LEU A 1 175 ? 1.207 2.814 17.831 1.00 98.56 175 LEU A N 1
ATOM 1405 C CA . LEU A 1 175 ? 0.900 2.327 16.486 1.00 98.56 175 LEU A CA 1
ATOM 1406 C C . LEU A 1 175 ? 1.191 0.824 16.331 1.00 98.56 175 LEU A C 1
ATOM 1408 O O . LEU A 1 175 ? 0.451 0.119 15.654 1.00 98.56 175 LEU A O 1
ATOM 1412 N N . GLU A 1 176 ? 2.224 0.312 16.997 1.00 98.44 176 GLU A N 1
ATOM 1413 C CA . GLU A 1 176 ? 2.511 -1.122 17.084 1.00 98.44 176 GLU A CA 1
ATOM 1414 C C . GLU A 1 176 ? 1.349 -1.915 17.685 1.00 98.44 176 GLU A C 1
ATOM 1416 O O . GLU A 1 176 ? 0.899 -2.892 17.084 1.00 98.44 176 GLU A O 1
ATOM 1421 N N . LYS A 1 177 ? 0.797 -1.456 18.811 1.00 98.50 177 LYS A N 1
ATOM 1422 C CA . LYS A 1 177 ? -0.385 -2.085 19.413 1.00 98.50 177 LYS A CA 1
ATOM 1423 C C . LYS A 1 177 ? -1.614 -1.976 18.513 1.00 98.50 177 LYS A C 1
ATOM 1425 O O . LYS A 1 177 ? -2.388 -2.924 18.433 1.00 98.50 177 LYS A O 1
ATOM 1430 N N . VAL A 1 178 ? -1.773 -0.863 17.793 1.00 98.50 178 VAL A N 1
ATOM 1431 C CA . VAL A 1 178 ? -2.845 -0.694 16.799 1.00 98.50 178 VAL A CA 1
ATOM 1432 C C . VAL A 1 178 ? -2.750 -1.752 15.702 1.00 98.50 178 VAL A C 1
ATOM 1434 O O . VAL A 1 178 ? -3.746 -2.419 15.428 1.00 98.50 178 VAL A O 1
ATOM 1437 N N . TYR A 1 179 ? -1.568 -1.964 15.117 1.00 98.38 179 TYR A N 1
ATOM 1438 C CA . TYR A 1 179 ? -1.362 -3.036 14.138 1.00 98.38 179 TYR A CA 1
ATOM 1439 C C . TYR A 1 179 ? -1.670 -4.416 14.713 1.00 98.38 179 TYR A C 1
ATOM 1441 O O . TYR A 1 179 ? -2.392 -5.195 14.089 1.00 98.38 179 TYR A O 1
ATOM 1449 N N . GLN A 1 180 ? -1.204 -4.688 15.929 1.00 98.19 180 GLN A N 1
ATOM 1450 C CA . GLN A 1 180 ? -1.431 -5.968 16.582 1.00 98.19 180 GLN A CA 1
ATOM 1451 C C . GLN A 1 180 ? -2.919 -6.237 16.856 1.00 98.19 180 GLN A C 1
ATOM 1453 O O . GLN A 1 180 ? -3.394 -7.335 16.592 1.00 98.19 180 GLN A O 1
ATOM 1458 N N . VAL A 1 181 ? -3.658 -5.258 17.382 1.00 97.88 181 VAL A N 1
ATOM 1459 C CA . VAL A 1 181 ? -5.050 -5.446 17.822 1.00 97.88 181 VAL A CA 1
ATOM 1460 C C . VAL A 1 181 ? -6.043 -5.265 16.677 1.00 97.88 181 VAL A C 1
ATOM 1462 O O . VAL A 1 181 ? -6.929 -6.093 16.496 1.00 97.88 181 VAL A O 1
ATOM 1465 N N . CYS A 1 182 ? -5.910 -4.195 15.891 1.00 97.88 182 CYS A N 1
ATOM 1466 C CA . CYS A 1 182 ? -6.880 -3.869 14.844 1.00 97.88 182 CYS A CA 1
ATOM 1467 C C . CYS A 1 182 ? -6.598 -4.643 13.554 1.00 97.88 182 CYS A C 1
ATOM 1469 O O . CYS A 1 182 ? -7.524 -5.034 12.856 1.00 97.88 182 CYS A O 1
ATOM 1471 N N . PHE A 1 183 ? -5.337 -4.913 13.228 1.00 97.38 183 PHE A N 1
ATOM 1472 C CA . PHE A 1 183 ? -4.980 -5.548 11.955 1.00 97.38 183 PHE A CA 1
ATOM 1473 C C . PHE A 1 183 ? -4.408 -6.962 12.121 1.00 97.38 183 PHE A C 1
ATOM 1475 O O . PHE A 1 183 ? -4.022 -7.574 11.130 1.00 97.38 183 PHE A O 1
ATOM 1482 N N . ASN A 1 184 ? -4.365 -7.492 13.352 1.00 97.12 184 ASN A N 1
ATOM 1483 C CA . ASN A 1 184 ? -3.824 -8.817 13.680 1.00 97.12 184 ASN A CA 1
ATOM 1484 C C . ASN A 1 184 ? -2.455 -9.092 13.029 1.00 97.12 184 ASN A C 1
ATOM 1486 O O . ASN A 1 184 ? -2.166 -10.202 12.580 1.00 97.12 184 ASN A O 1
ATOM 1490 N N . ILE A 1 185 ? -1.615 -8.057 12.942 1.00 97.50 185 ILE A N 1
ATOM 1491 C CA . ILE A 1 185 ? -0.315 -8.118 12.278 1.00 97.50 185 ILE A CA 1
ATOM 1492 C C . ILE A 1 185 ? 0.778 -7.623 13.219 1.00 97.50 185 ILE A C 1
ATOM 1494 O O . ILE A 1 185 ? 0.617 -6.637 13.939 1.00 97.50 185 ILE A O 1
ATOM 1498 N N . SER A 1 186 ? 1.908 -8.330 13.230 1.00 97.69 186 SER A N 1
ATOM 1499 C CA . SER A 1 186 ? 3.046 -7.949 14.064 1.00 97.69 186 SER A CA 1
ATOM 1500 C C . SER A 1 186 ? 3.762 -6.722 13.494 1.00 97.69 186 SER A C 1
ATOM 1502 O O . SER A 1 186 ? 3.843 -6.538 12.276 1.00 97.69 186 SER A O 1
ATOM 1504 N N . TRP A 1 187 ? 4.362 -5.910 14.369 1.00 97.69 187 TRP A N 1
ATOM 1505 C CA . TRP A 1 187 ? 5.194 -4.785 13.932 1.00 97.69 187 TRP A CA 1
ATOM 1506 C C . TRP A 1 187 ? 6.369 -5.228 13.058 1.00 97.69 187 TRP A C 1
ATOM 1508 O O . TRP A 1 187 ? 6.740 -4.527 12.117 1.00 97.69 187 TRP A O 1
ATOM 1518 N N . GLN A 1 188 ? 6.940 -6.404 13.338 1.00 97.31 188 GLN A N 1
ATOM 1519 C CA . GLN A 1 188 ? 8.010 -6.976 12.527 1.00 97.31 188 GLN A CA 1
ATOM 1520 C C . GLN A 1 188 ? 7.548 -7.181 11.082 1.00 97.31 188 GLN A C 1
ATOM 1522 O O . GLN A 1 188 ? 8.229 -6.732 10.168 1.00 97.31 188 GLN A O 1
ATOM 1527 N N . THR A 1 189 ? 6.372 -7.772 10.877 1.00 96.00 189 THR A N 1
ATOM 1528 C CA . THR A 1 189 ? 5.811 -8.005 9.541 1.00 96.00 189 THR A CA 1
ATOM 1529 C C . THR A 1 189 ? 5.534 -6.692 8.804 1.00 96.00 189 THR A C 1
ATOM 1531 O O . THR A 1 189 ? 5.849 -6.563 7.623 1.00 96.00 189 THR A O 1
ATOM 1534 N N . VAL A 1 190 ? 5.008 -5.675 9.496 1.00 96.56 190 VAL A N 1
ATOM 1535 C CA . VAL A 1 190 ? 4.830 -4.332 8.911 1.00 96.56 190 VAL A CA 1
ATOM 1536 C C . VAL A 1 190 ? 6.179 -3.740 8.494 1.00 96.56 190 VAL A C 1
ATOM 1538 O O . VAL A 1 190 ? 6.309 -3.174 7.409 1.00 96.56 190 VAL A O 1
ATOM 1541 N N . ASN A 1 191 ? 7.209 -3.898 9.323 1.00 95.75 191 ASN A N 1
ATOM 1542 C CA . ASN A 1 191 ? 8.550 -3.422 9.007 1.00 95.75 191 ASN A CA 1
ATOM 1543 C C . ASN A 1 191 ? 9.187 -4.204 7.844 1.00 95.75 191 ASN A C 1
ATOM 1545 O O . ASN A 1 191 ? 9.863 -3.609 7.010 1.00 95.75 191 ASN A O 1
ATOM 1549 N N . GLU A 1 192 ? 8.949 -5.511 7.740 1.00 94.25 192 GLU A N 1
ATOM 1550 C CA . GLU A 1 192 ? 9.348 -6.326 6.587 1.00 94.25 192 GLU A CA 1
ATOM 1551 C C . GLU A 1 192 ? 8.692 -5.801 5.304 1.00 94.25 192 GLU A C 1
ATOM 1553 O O . GLU A 1 192 ? 9.391 -5.537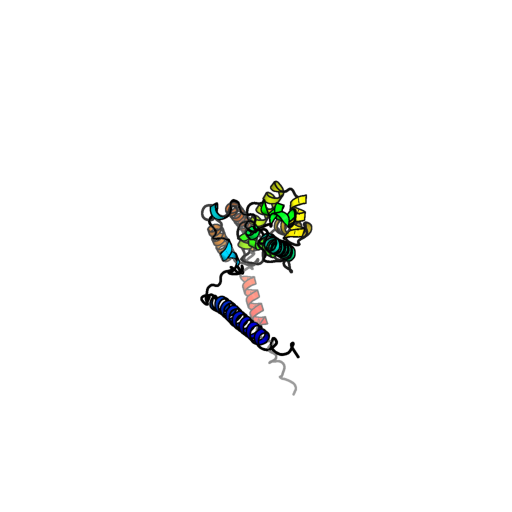 4.330 1.00 94.25 192 GLU A O 1
ATOM 1558 N N . ILE A 1 193 ? 7.385 -5.514 5.321 1.00 93.81 193 ILE A N 1
ATOM 1559 C CA . ILE A 1 193 ? 6.688 -4.897 4.183 1.00 93.81 193 ILE A CA 1
ATOM 1560 C C . ILE A 1 193 ? 7.353 -3.571 3.762 1.00 93.81 193 ILE A C 1
ATOM 1562 O O . ILE A 1 193 ? 7.607 -3.346 2.575 1.00 93.81 193 ILE A O 1
ATOM 1566 N N . LEU A 1 194 ? 7.655 -2.704 4.734 1.00 94.56 194 LEU A N 1
ATOM 1567 C CA . LEU A 1 194 ? 8.267 -1.391 4.499 1.00 94.56 194 LEU A CA 1
ATOM 1568 C C . LEU A 1 194 ? 9.739 -1.468 4.060 1.00 94.56 194 LEU A C 1
ATOM 1570 O O . LEU A 1 194 ? 10.235 -0.563 3.392 1.00 94.56 194 LEU A O 1
ATOM 1574 N N . THR A 1 195 ? 10.458 -2.530 4.420 1.00 92.56 195 THR A N 1
ATOM 1575 C CA . THR A 1 195 ? 11.882 -2.693 4.079 1.00 92.56 195 THR A CA 1
ATOM 1576 C C . THR A 1 195 ? 12.085 -3.434 2.762 1.00 92.56 195 THR A C 1
ATOM 1578 O O . THR A 1 195 ? 12.963 -3.045 1.989 1.00 92.56 195 THR A O 1
ATOM 1581 N N . LEU A 1 196 ? 11.244 -4.426 2.449 1.00 85.94 196 LEU A N 1
ATOM 1582 C CA . LEU A 1 196 ? 11.314 -5.216 1.214 1.00 85.94 196 LEU A CA 1
ATOM 1583 C C . LEU A 1 196 ? 11.261 -4.338 -0.041 1.00 85.94 196 LEU A C 1
ATOM 1585 O O . LEU A 1 196 ? 12.068 -4.508 -0.953 1.00 85.94 196 LEU A O 1
ATOM 1589 N N . HIS A 1 197 ? 10.355 -3.361 -0.074 1.00 78.00 197 HIS A N 1
ATOM 1590 C CA . HIS A 1 197 ? 10.250 -2.434 -1.204 1.00 78.00 197 HIS A CA 1
ATOM 1591 C C . HIS A 1 197 ? 11.414 -1.441 -1.276 1.00 78.00 197 HIS A C 1
ATOM 1593 O O . HIS A 1 197 ? 11.754 -0.982 -2.360 1.00 78.00 197 HIS A O 1
ATOM 1599 N N . GLN A 1 198 ? 12.042 -1.102 -0.146 1.00 78.69 198 GLN A N 1
ATOM 1600 C CA . GLN A 1 198 ? 13.168 -0.166 -0.128 1.00 78.69 198 GLN A CA 1
ATOM 1601 C C . GLN A 1 198 ? 14.488 -0.819 -0.568 1.00 78.69 198 GLN A C 1
ATOM 1603 O O . GLN A 1 198 ? 15.343 -0.138 -1.128 1.00 78.69 198 GLN A O 1
ATOM 1608 N N . GLN A 1 199 ? 14.670 -2.115 -0.307 1.00 64.94 199 GLN A N 1
ATOM 1609 C CA . GLN A 1 199 ? 15.916 -2.830 -0.609 1.00 64.94 199 GLN A CA 1
ATOM 1610 C C . GLN A 1 199 ? 15.960 -3.447 -2.006 1.00 64.94 199 GLN A C 1
ATOM 1612 O O . GLN A 1 199 ? 17.038 -3.819 -2.473 1.00 64.94 199 GLN A O 1
ATOM 1617 N N . LYS A 1 200 ? 14.818 -3.563 -2.687 1.00 78.19 200 LYS A N 1
ATOM 1618 C CA . LYS A 1 200 ? 14.774 -4.121 -4.034 1.00 78.19 200 LYS A CA 1
ATOM 1619 C C . LYS A 1 200 ? 15.366 -3.107 -5.015 1.00 78.19 200 LYS A C 1
ATOM 1621 O O . LYS A 1 200 ? 14.660 -2.240 -5.519 1.00 78.19 200 LYS A O 1
ATOM 1626 N N . GLN A 1 201 ? 16.672 -3.209 -5.272 1.00 82.50 201 GLN A N 1
ATOM 1627 C CA . GLN A 1 201 ? 17.283 -2.587 -6.446 1.00 82.50 201 GLN A CA 1
ATOM 1628 C C . GLN A 1 201 ? 16.650 -3.230 -7.674 1.00 82.50 201 GLN A C 1
ATOM 1630 O O . GLN A 1 201 ? 16.952 -4.369 -8.029 1.00 82.50 201 GLN A O 1
ATOM 1635 N N . LEU A 1 202 ? 15.686 -2.527 -8.251 1.00 89.56 202 LEU A N 1
ATOM 1636 C CA . LEU A 1 202 ? 15.030 -2.960 -9.467 1.00 89.56 202 LEU A CA 1
ATOM 1637 C C . LEU A 1 202 ? 15.968 -2.694 -10.633 1.00 89.56 202 LEU A C 1
ATOM 1639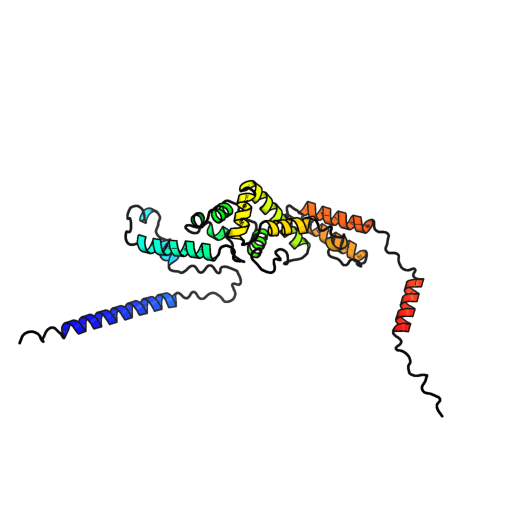 O O . LEU A 1 202 ? 16.524 -1.605 -10.745 1.00 89.56 202 LEU A O 1
ATOM 1643 N N . SER A 1 203 ? 16.134 -3.688 -11.497 1.00 94.12 203 SER A N 1
ATOM 1644 C CA . SER A 1 203 ? 16.844 -3.489 -12.756 1.00 94.12 203 SER A CA 1
ATOM 1645 C C . SER A 1 203 ? 16.040 -2.566 -13.673 1.00 94.12 203 SER A C 1
ATOM 1647 O O . SER A 1 203 ? 14.807 -2.577 -13.629 1.00 94.12 203 SER A O 1
ATOM 1649 N N . TRP A 1 204 ? 16.716 -1.829 -14.556 1.00 96.19 204 TRP A N 1
ATOM 1650 C CA . TRP A 1 204 ? 16.070 -0.910 -15.500 1.00 96.19 204 TRP A CA 1
ATOM 1651 C C . TRP A 1 204 ? 14.872 -1.522 -16.256 1.00 96.19 204 TRP A C 1
ATOM 1653 O O . TRP A 1 204 ? 13.822 -0.893 -16.367 1.00 96.19 204 TRP A O 1
ATOM 1663 N N . TRP A 1 205 ? 14.975 -2.778 -16.705 1.00 95.25 205 TRP A N 1
ATOM 1664 C CA . TRP A 1 205 ? 13.910 -3.469 -17.444 1.00 95.25 205 TRP A CA 1
ATOM 1665 C C . TRP A 1 205 ? 12.687 -3.789 -16.571 1.00 95.25 205 TRP A C 1
ATOM 1667 O O . TRP A 1 205 ? 11.563 -3.784 -17.066 1.00 95.25 205 TRP A O 1
ATOM 1677 N N . GLN A 1 206 ? 12.876 -4.007 -15.262 1.00 94.56 206 GLN A N 1
ATOM 1678 C CA . GLN A 1 206 ? 11.771 -4.192 -14.311 1.00 94.56 206 GLN A CA 1
ATOM 1679 C C . GLN A 1 206 ? 11.009 -2.887 -14.114 1.00 94.56 206 GLN A C 1
ATOM 1681 O O . GLN A 1 206 ? 9.783 -2.892 -14.097 1.00 94.56 206 GLN A O 1
ATOM 1686 N N . ILE A 1 207 ? 11.742 -1.776 -13.996 1.00 95.12 207 ILE A N 1
ATOM 1687 C CA . ILE A 1 207 ? 11.165 -0.436 -13.867 1.00 95.12 207 ILE A CA 1
ATOM 1688 C C . ILE A 1 207 ? 10.359 -0.101 -15.128 1.00 95.12 207 ILE A C 1
ATOM 1690 O O . ILE A 1 207 ? 9.214 0.329 -15.038 1.00 95.12 207 ILE A O 1
ATOM 1694 N N . LEU A 1 208 ? 10.911 -0.368 -16.313 1.00 95.75 208 LEU A N 1
ATOM 1695 C CA . LEU A 1 208 ? 10.211 -0.139 -17.578 1.00 95.75 208 LEU A CA 1
ATOM 1696 C C . LEU A 1 208 ? 9.102 -1.165 -17.876 1.00 95.75 208 LEU A C 1
ATOM 1698 O O . LEU A 1 208 ? 8.386 -1.001 -18.859 1.00 95.75 208 LEU A O 1
ATOM 1702 N N . ASN A 1 209 ? 8.919 -2.176 -17.018 1.00 95.38 209 ASN A N 1
ATOM 1703 C CA . ASN A 1 209 ? 7.939 -3.254 -17.164 1.00 95.38 209 ASN A CA 1
ATOM 1704 C C . ASN A 1 209 ? 8.034 -3.990 -18.517 1.00 95.38 209 ASN A C 1
ATOM 1706 O O . ASN A 1 209 ? 7.032 -4.245 -19.183 1.00 95.38 209 ASN A O 1
ATOM 1710 N N . ILE A 1 210 ? 9.259 -4.323 -18.915 1.00 95.75 210 ILE A N 1
ATOM 1711 C CA . ILE A 1 210 ? 9.580 -5.055 -20.146 1.00 95.75 210 ILE A CA 1
ATOM 1712 C C . ILE A 1 210 ? 10.490 -6.243 -19.831 1.00 95.75 210 ILE A C 1
ATOM 1714 O O . ILE A 1 210 ? 10.984 -6.400 -18.713 1.00 95.75 210 ILE A O 1
ATOM 1718 N N . THR A 1 211 ? 10.722 -7.113 -20.812 1.00 95.12 211 THR A N 1
ATOM 1719 C CA . THR A 1 211 ? 11.657 -8.231 -20.630 1.00 95.12 211 THR A CA 1
ATOM 1720 C C . THR A 1 211 ? 13.109 -7.745 -20.657 1.00 95.12 211 THR A C 1
ATOM 1722 O O . THR A 1 211 ? 13.443 -6.780 -21.339 1.00 95.12 211 THR A O 1
ATOM 1725 N N . ALA A 1 212 ? 14.015 -8.440 -19.960 1.00 94.25 212 ALA A N 1
ATOM 1726 C CA . ALA A 1 212 ? 15.450 -8.121 -19.993 1.00 94.25 212 ALA A CA 1
ATOM 1727 C C . ALA A 1 212 ? 16.083 -8.264 -21.396 1.00 94.25 212 ALA A C 1
ATOM 1729 O O . ALA A 1 212 ? 17.202 -7.810 -21.619 1.00 94.25 212 ALA A O 1
ATOM 1730 N N . THR A 1 213 ? 15.379 -8.918 -22.325 1.00 92.75 213 THR A N 1
ATOM 1731 C CA . THR A 1 213 ? 15.771 -9.141 -23.723 1.00 92.75 213 THR A CA 1
ATOM 1732 C C . THR A 1 213 ? 15.018 -8.240 -24.705 1.00 92.75 213 THR A C 1
ATOM 1734 O O . THR A 1 213 ? 15.077 -8.500 -25.903 1.00 92.75 213 THR A O 1
ATOM 1737 N N . ALA A 1 214 ? 14.283 -7.238 -24.212 1.00 94.44 214 ALA A N 1
ATOM 1738 C CA . ALA A 1 214 ? 13.509 -6.320 -25.041 1.00 94.44 214 ALA A CA 1
ATOM 1739 C C . ALA A 1 214 ? 14.389 -5.614 -26.085 1.00 94.44 214 ALA A C 1
ATOM 1741 O O . ALA A 1 214 ? 15.536 -5.243 -25.811 1.00 94.44 214 ALA A O 1
ATOM 1742 N N . GLU A 1 215 ? 13.845 -5.429 -27.287 1.00 94.00 215 GLU A N 1
ATOM 1743 C CA . GLU A 1 215 ? 14.530 -4.711 -28.364 1.00 94.00 215 GLU A CA 1
ATOM 1744 C C . GLU A 1 215 ? 14.549 -3.202 -28.099 1.00 94.00 215 GLU A C 1
ATOM 1746 O O . GLU A 1 215 ? 13.702 -2.672 -27.384 1.00 94.00 215 GLU A O 1
ATOM 1751 N N . ALA A 1 216 ? 15.491 -2.479 -28.712 1.00 94.81 216 ALA A N 1
ATOM 1752 C CA . ALA A 1 216 ? 15.656 -1.046 -28.463 1.00 94.81 216 ALA A CA 1
ATOM 1753 C C . ALA A 1 216 ? 14.377 -0.227 -28.703 1.00 94.81 216 ALA A C 1
ATOM 1755 O O . ALA A 1 216 ? 14.056 0.651 -27.901 1.00 94.81 216 ALA A O 1
ATOM 1756 N N . ASP A 1 217 ? 13.620 -0.565 -29.748 1.00 95.50 217 ASP A N 1
ATOM 1757 C CA . ASP A 1 217 ? 12.359 0.101 -30.078 1.00 95.50 217 ASP A CA 1
ATOM 1758 C C . ASP A 1 217 ? 11.276 -0.164 -29.011 1.00 95.50 217 ASP A C 1
ATOM 1760 O O . ASP A 1 217 ? 10.491 0.729 -28.680 1.00 95.50 217 ASP A O 1
ATOM 1764 N N . GLU A 1 218 ? 11.249 -1.370 -28.425 1.00 96.88 218 GLU A N 1
ATOM 1765 C CA . GLU A 1 218 ? 10.346 -1.735 -27.323 1.00 96.88 218 GLU A CA 1
ATOM 1766 C C . GLU A 1 218 ? 10.699 -0.949 -26.054 1.00 96.88 218 GLU A C 1
ATOM 1768 O O . GLU A 1 218 ? 9.813 -0.374 -25.417 1.00 96.88 218 GLU A O 1
ATOM 1773 N N . VAL A 1 219 ? 11.994 -0.851 -25.733 1.00 96.81 219 VAL A N 1
ATOM 1774 C CA . VAL A 1 219 ? 12.494 -0.085 -24.583 1.00 96.81 219 VAL A CA 1
ATOM 1775 C C . VAL A 1 219 ? 12.116 1.394 -24.702 1.00 96.81 219 VAL A C 1
ATOM 1777 O O . VAL A 1 219 ? 11.583 1.976 -23.754 1.00 96.81 219 VAL A O 1
ATOM 1780 N N . GLU A 1 220 ? 12.345 2.006 -25.867 1.00 97.31 220 GLU A N 1
ATOM 1781 C CA . GLU A 1 220 ? 12.021 3.416 -26.112 1.00 97.31 220 GLU A CA 1
ATOM 1782 C C . GLU A 1 220 ? 10.505 3.667 -26.063 1.00 97.31 220 GLU A C 1
ATOM 1784 O O . GLU A 1 220 ? 10.049 4.668 -25.497 1.00 97.31 220 GLU A O 1
ATOM 1789 N N . THR A 1 221 ? 9.712 2.745 -26.615 1.00 97.81 221 THR A N 1
ATOM 1790 C CA . THR A 1 221 ? 8.245 2.817 -26.581 1.00 97.81 221 THR A CA 1
ATOM 1791 C C . THR A 1 221 ? 7.720 2.739 -25.147 1.00 97.81 221 THR A C 1
ATOM 1793 O O . THR A 1 221 ? 6.901 3.576 -24.752 1.00 97.81 221 THR A O 1
ATOM 1796 N N . ALA A 1 222 ? 8.216 1.789 -24.349 1.00 97.69 222 ALA A N 1
ATOM 1797 C CA . ALA A 1 222 ? 7.841 1.634 -22.945 1.00 97.69 222 ALA A CA 1
ATOM 1798 C C . ALA A 1 222 ? 8.219 2.873 -22.122 1.00 97.69 222 ALA A C 1
ATOM 1800 O O . ALA A 1 222 ? 7.377 3.426 -21.411 1.00 97.69 222 ALA A O 1
ATOM 1801 N N . TYR A 1 223 ? 9.447 3.373 -22.287 1.00 98.06 223 TYR A N 1
ATOM 1802 C CA . TYR A 1 223 ? 9.920 4.596 -21.641 1.00 98.06 223 TYR A CA 1
ATOM 1803 C C . TYR A 1 223 ? 9.012 5.799 -21.936 1.00 98.06 223 TYR A C 1
ATOM 1805 O O . TYR A 1 223 ? 8.518 6.451 -21.012 1.00 98.06 223 TYR A O 1
ATOM 1813 N N . LYS A 1 224 ? 8.733 6.070 -23.217 1.00 98.12 224 LYS A N 1
ATOM 1814 C CA . LYS A 1 224 ? 7.872 7.191 -23.630 1.00 98.12 224 LYS A CA 1
ATOM 1815 C C . LYS A 1 224 ? 6.452 7.051 -23.088 1.00 98.12 224 LYS A C 1
ATOM 1817 O O . LYS A 1 224 ? 5.864 8.044 -22.657 1.00 98.12 224 LYS A O 1
ATOM 1822 N N . GLY A 1 225 ? 5.907 5.833 -23.101 1.00 97.50 225 GLY A N 1
ATOM 1823 C CA . GLY A 1 225 ? 4.595 5.535 -22.532 1.00 97.50 225 GLY A CA 1
ATOM 1824 C C . GLY A 1 225 ? 4.534 5.858 -21.039 1.00 97.50 225 GLY A C 1
ATOM 1825 O O . GLY A 1 225 ? 3.644 6.590 -20.600 1.00 97.50 225 GLY A O 1
ATOM 1826 N N . LEU A 1 226 ? 5.520 5.381 -20.277 1.00 97.12 226 LEU A N 1
ATOM 1827 C CA . LEU A 1 226 ? 5.595 5.582 -18.832 1.00 97.12 226 LEU A CA 1
ATOM 1828 C C . LEU A 1 226 ? 5.831 7.042 -18.448 1.00 97.12 226 LEU A C 1
ATOM 1830 O O . LEU A 1 226 ? 5.126 7.547 -17.578 1.00 97.12 226 LEU A O 1
ATOM 1834 N N . ILE A 1 227 ? 6.754 7.747 -19.108 1.00 97.88 227 ILE A N 1
ATOM 1835 C CA . ILE A 1 227 ? 6.990 9.173 -18.835 1.00 97.88 227 ILE A CA 1
ATOM 1836 C C . ILE A 1 227 ? 5.754 10.003 -19.141 1.00 97.88 227 ILE A C 1
ATOM 1838 O O . ILE A 1 227 ? 5.416 10.883 -18.358 1.00 97.88 227 ILE A O 1
ATOM 1842 N N . ARG A 1 228 ? 5.039 9.718 -20.233 1.00 97.62 228 ARG A N 1
ATOM 1843 C CA . ARG A 1 228 ? 3.797 10.430 -20.544 1.00 97.62 228 ARG A CA 1
ATOM 1844 C C . ARG A 1 228 ? 2.730 10.216 -19.467 1.00 97.62 228 ARG A C 1
ATOM 1846 O O . ARG A 1 228 ? 1.995 11.150 -19.163 1.00 97.62 228 ARG A O 1
ATOM 1853 N N . TYR A 1 229 ? 2.640 9.009 -18.910 1.00 96.25 229 TYR A N 1
ATOM 1854 C CA . TYR A 1 229 ? 1.661 8.670 -17.875 1.00 96.25 229 TYR A CA 1
ATOM 1855 C C . TYR A 1 229 ? 2.031 9.227 -16.490 1.00 96.25 229 TYR A C 1
ATOM 1857 O O . TYR A 1 229 ? 1.167 9.720 -15.766 1.00 96.25 229 TYR A O 1
ATOM 1865 N N . TRP A 1 230 ? 3.313 9.184 -16.124 1.00 96.56 230 TRP A N 1
ATOM 1866 C CA . TRP A 1 230 ? 3.826 9.617 -14.820 1.00 96.56 230 TRP A CA 1
ATOM 1867 C C . TRP A 1 230 ? 4.427 11.030 -14.823 1.00 96.56 230 TRP A C 1
ATOM 1869 O O . TRP A 1 230 ? 5.070 11.422 -13.852 1.00 96.56 230 TRP A O 1
ATOM 1879 N N . HIS A 1 231 ? 4.213 11.816 -15.881 1.00 96.69 231 HIS A N 1
ATOM 1880 C CA . HIS A 1 231 ? 4.723 13.183 -15.961 1.00 96.69 231 HIS A CA 1
ATOM 1881 C C . HIS A 1 231 ? 4.140 14.050 -14.830 1.00 96.69 231 HIS A C 1
ATOM 1883 O O . HIS A 1 231 ? 2.914 14.079 -14.688 1.00 96.69 231 HIS A O 1
ATOM 1889 N N . PRO A 1 232 ? 4.957 14.803 -14.068 1.00 97.44 232 PRO A N 1
ATOM 1890 C CA . PRO A 1 232 ? 4.473 15.605 -12.939 1.00 97.44 232 PRO A CA 1
ATOM 1891 C C . PRO A 1 232 ? 3.450 16.679 -13.338 1.00 97.44 232 PRO A C 1
ATOM 1893 O O . PRO A 1 232 ? 2.573 17.001 -12.547 1.00 97.44 232 PRO A O 1
ATOM 1896 N N . ASP A 1 233 ? 3.513 17.191 -14.571 1.00 97.88 233 ASP A N 1
ATOM 1897 C CA . ASP A 1 233 ? 2.551 18.201 -15.047 1.00 97.88 233 ASP A CA 1
ATOM 1898 C C . ASP A 1 233 ? 1.172 17.622 -15.409 1.00 97.88 233 ASP A C 1
ATOM 1900 O O . ASP A 1 233 ? 0.197 18.364 -15.506 1.00 97.88 233 ASP A O 1
ATOM 1904 N N . ILE A 1 234 ? 1.086 16.313 -15.662 1.00 97.12 234 ILE A N 1
ATOM 1905 C CA . ILE A 1 234 ? -0.144 15.648 -16.127 1.00 97.12 234 ILE A CA 1
ATOM 1906 C C . ILE A 1 234 ? -0.757 14.814 -15.000 1.00 97.12 234 ILE A C 1
ATOM 1908 O O . ILE A 1 234 ? -1.976 14.766 -14.843 1.00 97.12 234 ILE A O 1
ATOM 1912 N N . ASN A 1 235 ? 0.086 14.140 -14.223 1.00 95.88 235 ASN A N 1
ATOM 1913 C CA . ASN A 1 235 ? -0.327 13.205 -13.194 1.00 95.88 235 ASN A CA 1
ATOM 1914 C C . ASN A 1 235 ? -0.415 13.904 -11.832 1.00 95.88 235 ASN A C 1
ATOM 1916 O O . ASN A 1 235 ? 0.577 14.407 -11.315 1.00 95.88 235 ASN A O 1
ATOM 1920 N N . SER A 1 236 ? -1.602 13.887 -11.223 1.00 95.31 236 SER A N 1
ATOM 1921 C CA . SER A 1 236 ? -1.871 14.534 -9.932 1.00 95.31 236 SER A CA 1
ATOM 1922 C C . SER A 1 236 ? -1.304 13.789 -8.717 1.00 95.31 236 SER A C 1
ATOM 1924 O O . SER A 1 236 ? -1.480 14.242 -7.586 1.00 95.31 236 SER A O 1
ATOM 1926 N N . SER A 1 237 ? -0.675 12.628 -8.913 1.00 95.06 237 SER A N 1
ATOM 1927 C CA . SER A 1 237 ? -0.073 11.852 -7.831 1.00 95.06 237 SER A CA 1
ATOM 1928 C C . SER A 1 237 ? 1.053 12.635 -7.146 1.00 95.06 237 SER A C 1
ATOM 1930 O O . SER A 1 237 ? 1.934 13.164 -7.830 1.00 95.06 237 SER A O 1
ATOM 1932 N N . PRO A 1 238 ? 1.127 12.632 -5.800 1.00 94.94 238 PRO A N 1
ATOM 1933 C CA . PRO A 1 238 ? 2.223 13.281 -5.078 1.00 94.94 238 PRO A CA 1
ATOM 1934 C C . PRO A 1 238 ? 3.596 12.655 -5.379 1.00 94.94 238 PRO A C 1
ATOM 1936 O O . PRO A 1 238 ? 4.623 13.283 -5.128 1.00 94.94 238 PRO A O 1
ATOM 1939 N N . TYR A 1 239 ? 3.630 11.445 -5.949 1.00 95.69 239 TYR A N 1
ATOM 1940 C CA . TYR A 1 239 ? 4.861 10.732 -6.305 1.00 95.69 239 TYR A CA 1
ATOM 1941 C C . TYR A 1 239 ? 5.198 10.787 -7.797 1.00 95.69 239 TYR A C 1
ATOM 1943 O O . TYR A 1 239 ? 6.178 10.168 -8.209 1.00 95.69 239 TYR A O 1
ATOM 1951 N N . ALA A 1 240 ? 4.435 11.523 -8.615 1.00 95.75 240 ALA A N 1
ATOM 1952 C CA . ALA A 1 240 ? 4.661 11.593 -10.060 1.00 95.75 240 ALA A CA 1
ATOM 1953 C C . ALA A 1 240 ? 6.107 12.002 -10.398 1.00 95.75 240 ALA A C 1
ATOM 1955 O O . ALA A 1 240 ? 6.785 11.328 -11.168 1.00 95.75 240 ALA A O 1
ATOM 1956 N N . ASN A 1 241 ? 6.636 13.028 -9.722 1.00 96.62 241 ASN A N 1
ATOM 1957 C CA . ASN A 1 241 ? 8.022 13.469 -9.908 1.00 96.62 241 ASN A CA 1
ATOM 1958 C C . ASN A 1 241 ? 9.053 12.376 -9.561 1.00 96.62 241 ASN A C 1
ATOM 1960 O O . ASN A 1 241 ? 10.051 12.190 -10.262 1.00 96.62 241 ASN A O 1
ATOM 1964 N N . GLN A 1 242 ? 8.809 11.630 -8.482 1.00 94.62 242 GLN A N 1
ATOM 1965 C CA . GLN A 1 242 ? 9.688 10.543 -8.064 1.00 94.62 242 GLN A CA 1
ATOM 1966 C C . GLN A 1 242 ? 9.677 9.399 -9.085 1.00 94.62 242 GLN A C 1
ATOM 1968 O O . GLN A 1 242 ? 10.739 8.896 -9.445 1.00 94.62 242 GLN A O 1
ATOM 1973 N N . PHE A 1 243 ? 8.503 9.014 -9.586 1.00 95.44 243 PHE A N 1
ATOM 1974 C CA . PHE A 1 243 ? 8.390 7.967 -10.600 1.00 95.44 243 PHE A CA 1
ATOM 1975 C C . PHE A 1 243 ? 8.990 8.391 -11.930 1.00 95.44 243 PHE A C 1
ATOM 1977 O O . PHE A 1 243 ? 9.768 7.628 -12.492 1.00 95.44 243 PHE A O 1
ATOM 1984 N N . ALA A 1 244 ? 8.742 9.620 -12.384 1.00 96.94 244 ALA A N 1
ATOM 1985 C CA . ALA A 1 244 ? 9.401 10.166 -13.566 1.00 96.94 244 ALA A CA 1
ATOM 1986 C C . ALA A 1 244 ? 10.932 10.108 -13.431 1.00 96.94 244 ALA A C 1
ATOM 1988 O O . ALA A 1 244 ? 11.620 9.683 -14.356 1.00 96.94 244 ALA A O 1
ATOM 1989 N N . THR A 1 245 ? 11.467 10.448 -12.253 1.00 96.00 245 THR A N 1
ATOM 1990 C CA . THR A 1 245 ? 12.906 10.330 -11.965 1.00 96.00 245 THR A CA 1
ATOM 1991 C C . THR A 1 245 ? 13.383 8.878 -12.041 1.00 96.00 245 THR A C 1
ATOM 1993 O O . THR A 1 245 ? 14.380 8.607 -12.701 1.00 96.00 245 THR A O 1
ATOM 1996 N N . MET A 1 246 ? 12.668 7.931 -11.425 1.00 95.19 246 MET A N 1
ATOM 1997 C CA . MET A 1 246 ? 13.008 6.502 -11.489 1.00 95.19 246 MET A CA 1
ATOM 1998 C C . MET A 1 246 ? 12.989 5.960 -12.924 1.00 95.19 246 MET A C 1
ATOM 2000 O O . MET A 1 246 ? 13.892 5.223 -13.309 1.00 95.19 246 MET A O 1
ATOM 2004 N N . ILE A 1 247 ? 11.986 6.341 -13.718 1.00 97.00 247 ILE A N 1
ATOM 2005 C CA . ILE A 1 247 ? 11.848 5.943 -15.125 1.00 97.00 247 ILE A CA 1
ATOM 2006 C C . ILE A 1 247 ? 13.006 6.509 -15.957 1.00 97.00 247 ILE A C 1
ATOM 2008 O O . ILE A 1 247 ? 13.603 5.783 -16.751 1.00 97.00 247 ILE A O 1
ATOM 2012 N N . ASN A 1 248 ? 13.357 7.783 -15.755 1.00 97.44 248 ASN A N 1
ATOM 2013 C CA . ASN A 1 248 ? 14.486 8.418 -16.435 1.00 97.44 248 ASN A CA 1
ATOM 2014 C C . ASN A 1 248 ? 15.818 7.751 -16.078 1.00 97.44 248 ASN A C 1
ATOM 2016 O O . ASN A 1 248 ? 16.593 7.452 -16.979 1.00 97.44 248 ASN A O 1
ATOM 2020 N N . LEU A 1 249 ? 16.056 7.460 -14.794 1.00 96.81 249 LEU A N 1
ATOM 2021 C CA . LEU A 1 249 ? 17.264 6.761 -14.347 1.00 96.81 249 LEU A CA 1
ATOM 2022 C C . LEU A 1 249 ? 17.361 5.351 -14.943 1.00 96.81 249 LEU A C 1
ATOM 2024 O O . LEU A 1 249 ? 18.434 4.949 -15.380 1.00 96.81 249 LEU A O 1
ATOM 2028 N N . ALA A 1 250 ? 16.249 4.615 -15.013 1.00 96.50 250 ALA A N 1
ATOM 2029 C CA . ALA A 1 250 ? 16.216 3.304 -15.657 1.00 96.50 250 ALA A CA 1
ATOM 2030 C C . ALA A 1 250 ? 16.558 3.392 -17.154 1.00 96.50 250 ALA A C 1
ATOM 2032 O O . ALA A 1 250 ? 17.343 2.599 -17.671 1.00 96.50 250 ALA A O 1
ATOM 2033 N N . TYR A 1 251 ? 16.002 4.376 -17.860 1.00 97.62 251 TYR A N 1
ATOM 2034 C CA . TYR A 1 251 ? 16.304 4.578 -19.275 1.00 97.62 251 TYR A CA 1
ATOM 2035 C C . TYR A 1 251 ? 17.747 5.049 -19.515 1.00 97.62 251 TYR A C 1
ATOM 2037 O O . TYR A 1 251 ? 18.373 4.653 -20.498 1.00 97.62 251 TYR A O 1
ATOM 2045 N N . GLU A 1 252 ? 18.301 5.856 -18.611 1.00 97.31 252 GLU A N 1
ATOM 2046 C CA . GLU A 1 252 ? 19.709 6.257 -18.628 1.00 97.31 252 GLU A CA 1
ATOM 2047 C C . GLU A 1 252 ? 20.634 5.053 -18.399 1.00 97.31 252 GLU A C 1
ATOM 2049 O O . GLU A 1 252 ? 21.596 4.871 -19.144 1.00 97.31 252 GLU A O 1
ATOM 2054 N N . GLU A 1 253 ? 20.317 4.188 -17.428 1.00 96.50 253 GLU A N 1
ATOM 2055 C CA . GLU A 1 253 ? 21.040 2.934 -17.192 1.00 96.50 253 GLU A CA 1
ATOM 2056 C C . GLU A 1 253 ? 21.059 2.071 -18.459 1.00 96.50 253 GLU A C 1
ATOM 2058 O O . GLU A 1 253 ? 22.130 1.638 -18.881 1.00 96.50 253 GLU A O 1
ATOM 2063 N N . TYR A 1 254 ? 19.903 1.896 -19.108 1.00 96.12 254 TYR A N 1
ATOM 2064 C CA . TYR A 1 254 ? 19.796 1.203 -20.391 1.00 96.12 254 TYR A CA 1
ATOM 2065 C C . TYR A 1 254 ? 20.639 1.864 -21.492 1.00 96.12 254 TYR A C 1
ATOM 2067 O O . TYR A 1 254 ? 21.384 1.182 -22.191 1.00 96.12 254 TYR A O 1
ATOM 2075 N N . SER A 1 255 ? 20.556 3.189 -21.632 1.00 95.88 255 SER A N 1
ATOM 2076 C CA . SER A 1 255 ? 21.258 3.947 -22.680 1.00 95.88 255 SER A CA 1
ATOM 2077 C C . SER A 1 255 ? 22.780 3.893 -22.532 1.00 95.88 255 SER A C 1
ATOM 2079 O O . SER A 1 255 ? 23.506 4.011 -23.518 1.00 95.88 255 SER A O 1
ATOM 2081 N N . ASN A 1 256 ? 23.262 3.701 -21.303 1.00 96.00 256 ASN A N 1
ATOM 2082 C CA . ASN A 1 256 ? 24.677 3.537 -20.987 1.00 96.00 256 ASN A CA 1
ATOM 2083 C C . ASN A 1 256 ? 25.183 2.101 -21.199 1.00 96.00 256 ASN A C 1
ATOM 2085 O O . ASN A 1 256 ? 26.397 1.870 -21.150 1.00 96.00 256 ASN A O 1
ATOM 2089 N N . LEU A 1 257 ? 24.295 1.126 -21.435 1.00 93.06 257 LEU A N 1
ATOM 2090 C CA . LEU A 1 257 ? 24.721 -0.221 -21.791 1.00 93.06 257 LEU A CA 1
ATOM 2091 C C . LEU A 1 257 ? 25.426 -0.195 -23.152 1.00 93.06 257 LEU A C 1
ATOM 2093 O O . LEU A 1 257 ? 25.015 0.529 -24.063 1.00 93.06 257 LEU A O 1
ATOM 2097 N N . PRO A 1 258 ? 26.486 -1.005 -23.334 1.00 87.38 258 PRO A N 1
ATOM 2098 C CA . PRO A 1 258 ? 27.064 -1.168 -24.654 1.00 87.38 258 PRO A CA 1
ATOM 2099 C C . PRO A 1 258 ? 25.960 -1.643 -25.605 1.00 87.38 258 PRO A C 1
ATOM 2101 O O . PRO A 1 258 ? 25.153 -2.489 -25.200 1.00 87.38 258 PRO A O 1
ATOM 2104 N N . PRO A 1 259 ? 25.924 -1.147 -26.858 1.00 78.88 259 PRO A N 1
ATOM 2105 C CA . PRO A 1 259 ? 24.943 -1.619 -27.821 1.00 78.88 259 PRO A CA 1
ATOM 2106 C C . PRO A 1 259 ? 25.010 -3.146 -27.838 1.00 78.88 259 PRO A C 1
ATOM 2108 O O . PRO A 1 259 ? 26.130 -3.685 -27.818 1.00 78.88 259 PRO A O 1
ATOM 2111 N N . PRO A 1 260 ? 23.857 -3.846 -27.828 1.00 71.06 260 PRO A N 1
ATOM 2112 C CA . PRO A 1 260 ? 23.855 -5.298 -27.849 1.00 71.06 260 PRO A CA 1
ATOM 2113 C C . PRO A 1 260 ? 24.791 -5.709 -28.973 1.00 71.06 260 PRO A C 1
ATOM 2115 O O . PRO A 1 260 ? 24.671 -5.193 -30.091 1.00 71.06 260 PRO A O 1
ATOM 2118 N N . ARG A 1 261 ? 25.803 -6.533 -28.656 1.00 60.88 261 ARG A N 1
ATOM 2119 C CA . ARG A 1 261 ? 26.734 -7.022 -29.673 1.00 60.88 261 ARG A CA 1
ATOM 2120 C C . ARG A 1 261 ? 25.867 -7.739 -30.686 1.00 60.88 261 ARG A C 1
ATOM 2122 O O . ARG A 1 261 ? 25.492 -8.884 -30.452 1.00 60.88 261 ARG A O 1
ATOM 2129 N N . ARG A 1 262 ? 25.528 -7.059 -31.784 1.00 59.66 262 ARG A N 1
ATOM 2130 C CA . ARG A 1 262 ? 24.920 -7.706 -32.934 1.00 59.66 262 ARG A CA 1
ATOM 2131 C C . ARG A 1 262 ? 25.910 -8.801 -33.267 1.00 59.66 262 ARG A C 1
ATOM 2133 O O . ARG A 1 262 ? 27.067 -8.498 -33.581 1.00 59.66 262 ARG A O 1
ATOM 2140 N N . LEU A 1 263 ? 25.501 -10.058 -33.087 1.00 59.69 263 LEU A N 1
ATOM 2141 C CA . LEU A 1 263 ? 26.237 -11.168 -33.664 1.00 59.69 263 LEU A CA 1
ATOM 2142 C C . LEU A 1 263 ? 26.508 -10.729 -35.096 1.00 59.69 263 LEU A C 1
ATOM 2144 O O . LEU A 1 263 ? 25.596 -10.257 -35.781 1.00 59.69 263 LEU A O 1
ATOM 2148 N N . ASN A 1 264 ? 27.790 -10.726 -35.480 1.00 70.88 264 ASN A N 1
ATOM 2149 C CA . ASN A 1 264 ? 28.183 -10.354 -36.835 1.00 70.88 264 ASN A CA 1
ATOM 2150 C C . ASN A 1 264 ? 27.193 -11.046 -37.780 1.00 70.88 264 ASN A C 1
ATOM 2152 O O . ASN A 1 264 ? 26.838 -12.194 -37.516 1.00 70.88 264 ASN A O 1
ATOM 2156 N N . SER A 1 265 ? 26.716 -10.378 -38.828 1.00 74.44 265 SER A N 1
ATOM 2157 C CA . SER A 1 265 ? 25.740 -10.959 -39.762 1.00 74.44 265 SER A CA 1
ATOM 2158 C C . SER A 1 265 ? 26.140 -12.371 -40.215 1.00 74.44 265 SER A C 1
ATOM 2160 O O . SER A 1 265 ? 25.288 -13.225 -40.437 1.00 74.44 265 SER A O 1
ATOM 2162 N N . PHE A 1 266 ? 27.447 -12.645 -40.248 1.00 79.38 266 PHE A N 1
ATOM 2163 C CA . PHE A 1 266 ? 28.021 -13.976 -40.399 1.00 79.38 266 PHE A CA 1
ATOM 2164 C C . PHE A 1 266 ? 27.604 -15.004 -39.324 1.00 79.38 266 PHE A C 1
ATOM 2166 O O . PHE A 1 266 ? 27.231 -16.119 -39.665 1.00 79.38 266 PHE A O 1
ATOM 2173 N N . PHE A 1 267 ? 27.661 -14.671 -38.035 1.00 80.56 267 PHE A N 1
ATOM 2174 C CA . PHE A 1 267 ? 27.230 -15.556 -36.950 1.00 80.56 267 PHE A CA 1
ATOM 2175 C C . PHE A 1 267 ? 25.712 -15.743 -36.897 1.00 80.56 267 PHE A C 1
ATOM 2177 O O . PHE A 1 267 ? 25.273 -16.857 -36.631 1.00 80.56 267 PHE A O 1
ATOM 2184 N N . GLU A 1 268 ? 24.926 -14.707 -37.199 1.00 80.44 268 GLU A N 1
ATOM 2185 C CA . GLU A 1 268 ? 23.475 -14.857 -37.402 1.00 80.44 268 GLU A CA 1
ATOM 2186 C C . GLU A 1 268 ? 23.188 -15.845 -38.539 1.00 80.44 268 GLU A C 1
ATOM 2188 O O . GLU A 1 268 ? 22.412 -16.787 -38.387 1.00 80.44 268 GLU A O 1
ATOM 2193 N N . PHE A 1 269 ? 23.902 -15.708 -39.658 1.00 84.12 269 PHE A N 1
ATOM 2194 C CA . PHE A 1 269 ? 23.811 -16.638 -40.780 1.00 84.12 269 PHE A CA 1
ATOM 2195 C C . PHE A 1 269 ? 24.226 -18.070 -40.398 1.00 84.12 269 PHE A C 1
ATOM 2197 O O . PHE A 1 269 ? 23.521 -19.024 -40.730 1.00 84.12 269 PHE A O 1
ATOM 2204 N N . LEU A 1 270 ? 25.326 -18.243 -39.657 1.00 85.50 270 LEU A N 1
ATOM 2205 C CA . LEU A 1 270 ? 25.748 -19.557 -39.159 1.00 85.50 270 LEU A CA 1
ATOM 2206 C C . LEU A 1 270 ? 24.722 -20.171 -38.204 1.00 85.50 270 LEU A C 1
ATOM 2208 O O . LEU A 1 270 ? 24.476 -21.375 -38.276 1.00 85.50 270 LEU A O 1
ATOM 2212 N N . TYR A 1 271 ? 24.111 -19.368 -37.332 1.00 81.50 271 TYR A N 1
ATOM 2213 C CA . TYR A 1 271 ? 23.062 -19.830 -36.432 1.00 81.50 271 TYR A CA 1
ATOM 2214 C C . TYR A 1 271 ? 21.813 -20.262 -37.207 1.00 81.50 271 TYR A C 1
ATOM 2216 O O . TYR A 1 271 ? 21.264 -21.326 -36.925 1.00 81.50 271 TYR A O 1
ATOM 2224 N N . GLN A 1 272 ? 21.416 -19.516 -38.243 1.00 87.75 272 GLN A N 1
ATOM 2225 C CA . GLN A 1 272 ? 20.327 -19.920 -39.135 1.00 87.75 272 GLN A CA 1
ATOM 2226 C C . GLN A 1 272 ? 20.638 -21.222 -39.885 1.00 87.75 272 GLN A C 1
ATOM 2228 O O . GLN A 1 27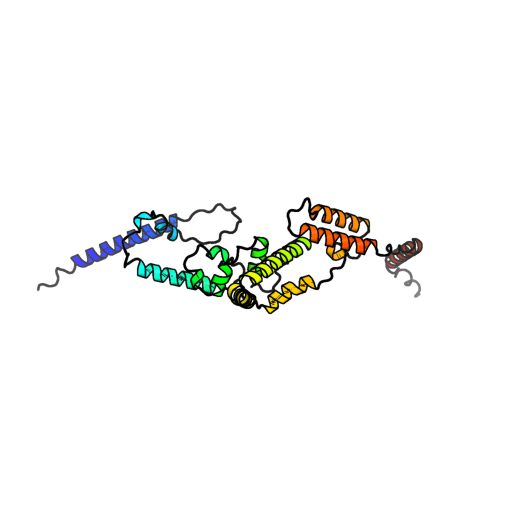2 ? 19.776 -22.100 -39.939 1.00 87.75 272 GLN A O 1
ATOM 2233 N N . ILE A 1 273 ? 21.863 -21.400 -40.403 1.00 85.75 273 ILE A N 1
ATOM 2234 C CA . ILE A 1 273 ? 22.291 -22.673 -41.009 1.00 85.75 273 ILE A CA 1
ATOM 2235 C C . ILE A 1 273 ? 22.211 -23.801 -39.981 1.00 85.75 273 ILE A C 1
ATOM 2237 O O . ILE A 1 273 ? 21.657 -24.858 -40.274 1.00 85.75 273 ILE A O 1
ATOM 2241 N N . TYR A 1 274 ? 22.747 -23.593 -38.780 1.00 87.19 274 TYR A N 1
ATOM 2242 C CA . TYR A 1 274 ? 22.720 -24.595 -37.722 1.00 87.19 274 TYR A CA 1
ATOM 2243 C C . TYR A 1 274 ? 21.285 -24.984 -37.349 1.00 87.19 274 TYR A C 1
ATOM 2245 O O . TYR A 1 274 ? 20.969 -26.170 -37.322 1.00 87.19 274 TYR A O 1
ATOM 2253 N N . ALA A 1 275 ? 20.401 -24.012 -37.115 1.00 84.38 275 ALA A N 1
ATOM 2254 C CA . ALA A 1 275 ? 19.000 -24.254 -36.780 1.00 84.38 275 ALA A CA 1
ATOM 2255 C C . ALA A 1 275 ? 18.257 -24.973 -37.917 1.00 84.38 275 ALA A C 1
ATOM 2257 O O . ALA A 1 275 ? 17.472 -25.889 -37.666 1.00 84.38 275 ALA A O 1
ATOM 2258 N N . PHE A 1 276 ? 18.540 -24.606 -39.169 1.00 89.31 276 PHE A N 1
ATOM 2259 C CA . PHE A 1 276 ? 18.023 -25.299 -40.345 1.00 89.31 276 PHE A CA 1
ATOM 2260 C C . PHE A 1 276 ? 18.488 -26.762 -40.381 1.00 89.31 276 PHE A C 1
ATOM 2262 O O . PHE A 1 276 ? 17.658 -27.665 -40.476 1.00 89.31 276 PHE A O 1
ATOM 2269 N N . LEU A 1 277 ? 19.793 -27.010 -40.228 1.00 82.38 277 LEU A N 1
ATOM 2270 C CA . LEU A 1 277 ? 20.374 -28.355 -40.212 1.00 82.38 277 LEU A CA 1
ATOM 2271 C C . LEU A 1 277 ? 19.890 -29.196 -39.021 1.00 82.38 277 LEU A C 1
ATOM 2273 O O . LEU A 1 277 ? 19.658 -30.389 -39.182 1.00 82.38 277 LEU A O 1
ATOM 2277 N N . ALA A 1 278 ? 19.699 -28.598 -37.845 1.00 80.00 278 ALA A N 1
ATOM 2278 C CA . ALA A 1 278 ? 19.174 -29.275 -36.660 1.00 80.00 278 ALA A CA 1
ATOM 2279 C C . ALA A 1 278 ? 17.688 -29.657 -36.812 1.00 80.00 278 ALA A C 1
ATOM 2281 O O . ALA A 1 278 ? 17.252 -30.679 -36.280 1.00 80.00 278 ALA A O 1
ATOM 2282 N N . ASN A 1 279 ? 16.917 -28.865 -37.566 1.00 82.75 279 ASN A N 1
ATOM 2283 C CA . ASN A 1 279 ? 15.517 -29.146 -37.891 1.00 82.75 279 ASN A CA 1
ATOM 2284 C C . ASN A 1 279 ? 15.338 -30.123 -39.060 1.00 82.75 279 ASN A C 1
ATOM 2286 O O . ASN A 1 279 ? 14.247 -30.684 -39.221 1.00 82.75 279 ASN A O 1
ATOM 2290 N N . LEU A 1 280 ? 16.385 -30.387 -39.848 1.00 82.25 280 LEU A N 1
ATOM 2291 C CA . LEU A 1 280 ? 16.422 -31.571 -40.698 1.00 82.25 280 LEU A CA 1
ATOM 2292 C C . LEU A 1 280 ? 16.460 -32.788 -39.767 1.00 82.25 280 LEU A C 1
ATOM 2294 O O . LEU A 1 280 ? 17.527 -33.256 -39.371 1.00 82.25 280 LEU A O 1
ATOM 2298 N N . LYS A 1 281 ? 15.268 -33.286 -39.387 1.00 68.62 281 LYS A N 1
ATOM 2299 C CA . LYS A 1 281 ? 15.080 -34.573 -38.696 1.00 68.62 281 LYS A CA 1
ATOM 2300 C C . LYS A 1 281 ? 16.105 -35.559 -39.251 1.00 68.62 281 LYS A C 1
ATOM 2302 O O . LYS A 1 281 ? 16.218 -35.626 -40.478 1.00 68.62 281 LYS A O 1
ATOM 2307 N N . PRO A 1 282 ? 16.818 -36.330 -38.403 1.00 62.53 282 PRO A N 1
ATOM 2308 C CA . PRO A 1 282 ? 17.870 -37.208 -38.880 1.00 62.53 282 PRO A CA 1
ATOM 2309 C C . PRO A 1 282 ? 17.279 -38.051 -39.996 1.00 62.53 282 PRO A C 1
ATOM 2311 O O . PRO A 1 282 ? 16.305 -38.778 -39.777 1.00 62.53 282 PRO A O 1
ATOM 2314 N N . LEU A 1 283 ? 17.840 -37.889 -41.194 1.00 56.62 283 LEU A N 1
ATOM 2315 C CA . LEU A 1 283 ? 17.582 -38.706 -42.367 1.00 56.62 283 LEU A CA 1
ATOM 2316 C C . LEU A 1 283 ? 18.027 -40.133 -42.006 1.00 56.62 283 LEU A C 1
ATOM 2318 O O . LEU A 1 283 ? 19.042 -40.642 -42.465 1.00 56.62 283 LEU A O 1
ATOM 2322 N N . LYS A 1 284 ? 17.236 -40.818 -41.170 1.00 53.69 284 LYS A N 1
ATOM 2323 C CA . LYS A 1 284 ? 17.315 -42.247 -40.831 1.00 53.69 284 LYS A CA 1
ATOM 2324 C C . LYS A 1 284 ? 17.014 -43.129 -42.055 1.00 53.69 284 LYS A C 1
ATOM 2326 O O . LYS A 1 284 ? 16.716 -44.309 -41.914 1.00 53.69 284 LYS A O 1
ATOM 2331 N N . LEU A 1 285 ? 17.066 -42.558 -43.256 1.00 54.69 285 LEU A N 1
ATOM 2332 C CA . LEU A 1 285 ? 16.557 -43.127 -44.493 1.00 54.69 285 LEU A CA 1
ATOM 2333 C C . LEU A 1 285 ? 17.653 -43.627 -45.442 1.00 54.69 285 LEU A C 1
ATOM 2335 O O . LEU A 1 285 ? 17.308 -44.221 -46.452 1.00 54.69 285 LEU A O 1
ATOM 2339 N N . PHE A 1 286 ? 18.946 -43.493 -45.111 1.00 56.03 286 PHE A N 1
ATOM 2340 C CA . PHE A 1 286 ? 20.025 -43.945 -46.011 1.00 56.03 286 PHE A CA 1
ATOM 2341 C C . PHE A 1 286 ? 20.998 -45.003 -45.468 1.00 56.03 286 PHE A C 1
ATOM 2343 O O . PHE A 1 286 ? 21.939 -45.366 -46.162 1.00 56.03 286 PHE A O 1
ATOM 2350 N N . LEU A 1 287 ? 20.740 -45.604 -44.301 1.00 53.22 287 LEU A N 1
ATOM 2351 C CA . LEU A 1 287 ? 21.488 -46.788 -43.831 1.00 53.22 287 LEU A CA 1
ATOM 2352 C C . LEU A 1 287 ? 20.581 -48.009 -43.616 1.00 53.22 287 LEU A C 1
ATOM 2354 O O . LEU A 1 287 ? 20.691 -48.727 -42.626 1.00 53.22 287 LEU A O 1
ATOM 2358 N N . LYS A 1 288 ? 19.668 -48.257 -44.563 1.00 54.34 288 LYS A N 1
ATOM 2359 C CA . LYS A 1 288 ? 18.935 -49.531 -44.668 1.00 54.34 288 LYS A CA 1
ATOM 2360 C C . LYS A 1 288 ? 19.018 -50.129 -46.076 1.00 54.34 288 LYS A C 1
ATOM 2362 O O . LYS A 1 288 ? 18.056 -50.711 -46.555 1.00 54.34 288 LYS A O 1
ATOM 2367 N N . VAL A 1 289 ? 20.163 -49.985 -46.744 1.00 58.22 289 VAL A N 1
ATOM 2368 C CA . VAL A 1 289 ? 20.454 -50.699 -47.995 1.00 58.22 289 VAL A CA 1
ATOM 2369 C C . VAL A 1 289 ? 21.881 -51.228 -47.935 1.00 58.22 289 VAL A C 1
ATOM 2371 O O . VAL A 1 289 ? 22.831 -50.509 -48.209 1.00 58.22 289 VAL A O 1
ATOM 2374 N N . SER A 1 290 ? 22.002 -52.472 -47.473 1.00 54.34 290 SER A N 1
ATOM 2375 C CA . SER A 1 290 ? 22.954 -53.503 -47.917 1.00 54.34 290 SER A CA 1
ATOM 2376 C C . SER A 1 290 ? 23.164 -54.509 -46.779 1.00 54.34 290 SER A C 1
ATOM 2378 O O . SER A 1 290 ? 24.145 -54.488 -46.039 1.00 54.34 290 SER A O 1
ATOM 2380 N N . LYS A 1 291 ? 22.160 -55.364 -46.593 1.00 56.25 291 LYS A N 1
ATOM 2381 C CA . LYS A 1 291 ? 22.351 -56.732 -46.111 1.00 56.25 291 LYS A CA 1
ATOM 2382 C C . LYS A 1 291 ? 21.606 -57.619 -47.099 1.00 56.25 291 LYS A C 1
ATOM 2384 O O . LYS A 1 291 ? 20.446 -57.937 -46.865 1.00 56.25 291 LYS A O 1
ATOM 2389 N N . ASN A 1 292 ? 22.265 -57.892 -48.217 1.00 59.28 292 ASN A N 1
ATOM 2390 C CA . ASN A 1 292 ? 22.098 -59.096 -49.023 1.00 59.28 292 ASN A CA 1
ATOM 2391 C C . ASN A 1 292 ? 23.500 -59.650 -49.251 1.00 59.28 292 ASN A C 1
ATOM 2393 O O . ASN A 1 292 ? 24.391 -58.818 -49.536 1.00 59.28 292 ASN A O 1
#

Radius of gyration: 35.35 Å; chains: 1; bounding box: 101×78×95 Å

pLDDT: mean 83.01, std 18.17, range [39.22, 98.56]

Sequence (292 aa):
MATVVNSVGTMGVIFTGLCLFIIFFSFTCWFFYGLKVEYPPNSDYLLKGQFSPLACFWEDAPSPALQGQAYHLATPIACIVTKTWLNFYRENLGKPGVNYWEWLNFPESNQVCAELSALLTLKPPTSEVNSILMLLPSQPLQPFTEGDFWQQTHNYYLFKDWHQTSCKILGKATLEKVYQVCFNISWQTVNEILTLHQQKQLSWWQILNITATAEADEVETAYKGLIRYWHPDINSSPYANQFATMINLAYEEYSNLPPPRRLNSFFEFLYQIYAFLANLKPLKLFLKVSKN

Secondary structure (DSSP, 8-state):
--SSTTHHHHHHHHHHHHHHHHHHHHHHHHHHHHT-----TT--S-------TTSHHHHTS-GGGGSS---TTHHHHHHHHHHHHHHHHHHHTT-TT--GGGGGGSTTGGGS-HHHHHHHTSPPPPHHHHHHHHHTTSSS--TT-SS-HHHHHHHHHHHHHHHHHHHHHH-HHHHHHHHHHHS---HHHHHHHHHHHHH----HHHHTTS-TT--HHHHHHHHHHHHHHH-TTT---TTHHHHHHHHHHHHHHHHTSPPP----HHHHHHHHHHHHHHHS---TTSS-----

Foldseek 3Di:
DPPDPPPPVVVVVVVVVVVVVVVVVVVVVVVLVVPPPDDDPPPPDDDPPPDPPVVVVPPPDPPVVPPDDPPPPVVVVVVVVVVVVLVVLQVQAQAAPDQLLVCLPPPCQCVNDVLSVLVNVADRAPPLLSQLLSQLSDPPRDSQPDDDPVSSVLSLVSNVVSLVVSCVVQNDVSVQVNCCTRNVHGPVVVVCSNVVVVPPPDALCVLLVHDPPDDPVRLVVSLVVQCVALPVVPDPRPCSVVSNVSSVVSVVVVVPDDDPPPPPVVVVVVVVVVVVVVVPDPCPPPPPPDDD